Protein AF-A0A3P7J391-F1 (afdb_monomer)

Foldseek 3Di:
DVVLVVLVVVLVVLLVVLVCLLPPVNLVVCCVVPVCSVVVSVVVLVQQQAQDPPGRGRPLVVLVVVVVCCVVVVCVSDPNVSSVSSNVSNCCSNCNDPVSVVVVVQVVCVVVVHDDDDPVVVVVVPDDDPPPDPCPVCVVPPPPDDDDDDDDDDDDDDDDDDDDDDDDDDDDDDDDDDDDDDDDDDDDDDDDDDDDDDDDDDPPDPPDDDPDDPPDPDDPDDDPDDPVNVVVVVVVVVVVD

Secondary structure (DSSP, 8-state):
-HHHHHHHHHHHHHHHHHHHHH-HHHHHHHHTT-TTHHHHHHHHHHHTTSBPTTTSSBHHHHHHHTHHHHHTTS-TTS-HHHHHHHHHHHHHHHH--HHHHHHHHHHHHHHTTPPP---HHHHHHHSPP----HHHHHTTTTTS-------PPP----------------------------------------------------PPPPPPPPP----SSPPSS-HHHHHHHHHHHHTT-

pLDDT: mean 71.46, std 22.66, range [28.88, 96.75]

InterPro domains:
  IPR012486 Far11/STRP, N-terminal [PF07923] (4-118)
  IPR040185 Far11/STRP [PTHR13239] (2-238)

Solvent-accessible surface area (backbone atoms only — not comparable to full-atom values): 16232 Å² total; per-residue (Å²): 114,68,68,53,52,56,52,54,50,51,54,49,52,52,39,51,55,49,48,55,65,48,36,54,76,62,46,60,68,46,40,82,80,36,79,61,51,63,58,52,45,54,49,51,56,51,52,56,67,38,56,38,91,91,73,71,42,26,59,64,58,58,53,54,66,56,47,59,41,36,82,71,57,79,37,72,78,58,62,57,71,58,48,54,49,38,48,54,47,52,48,41,51,70,61,40,52,73,69,56,41,50,52,53,50,52,52,54,32,56,76,67,72,46,80,91,71,83,59,63,65,63,52,56,69,70,50,76,82,84,77,83,60,67,66,77,80,40,67,86,69,67,87,71,79,90,71,94,78,78,83,84,79,76,90,75,79,92,74,90,78,86,84,85,89,82,81,91,78,88,82,86,86,87,85,82,88,78,91,87,86,82,90,78,92,86,85,88,80,89,85,86,87,80,90,84,87,85,89,80,96,69,86,80,76,81,72,78,80,76,82,79,76,78,76,80,91,64,73,98,65,79,73,93,67,51,74,66,57,56,50,52,52,56,54,56,61,64,73,75,116

Structure (mmCIF, N/CA/C/O backbone):
data_AF-A0A3P7J391-F1
#
_entry.id   AF-A0A3P7J391-F1
#
loop_
_atom_site.group_PDB
_atom_site.id
_atom_site.type_symbol
_atom_site.label_atom_id
_atom_site.label_alt_id
_atom_site.label_comp_id
_atom_site.label_asym_id
_atom_site.label_entity_id
_atom_site.label_seq_id
_atom_site.pdbx_PDB_ins_code
_atom_site.Cartn_x
_atom_site.Cartn_y
_atom_site.Cartn_z
_atom_site.occupancy
_atom_site.B_iso_or_equiv
_atom_site.auth_seq_id
_atom_site.auth_comp_id
_atom_site.auth_asym_id
_atom_site.auth_atom_id
_atom_site.pdbx_PDB_model_num
ATOM 1 N N . MET A 1 1 ? 10.381 5.710 -27.127 1.00 50.31 1 MET A N 1
ATOM 2 C CA . MET A 1 1 ? 9.966 6.998 -26.513 1.00 50.31 1 MET A CA 1
ATOM 3 C C . MET A 1 1 ? 8.451 7.064 -26.308 1.00 50.31 1 MET A C 1
ATOM 5 O O . MET A 1 1 ? 8.055 7.343 -25.186 1.00 50.31 1 MET A O 1
ATOM 9 N N . ALA A 1 2 ? 7.620 6.758 -27.318 1.00 54.09 2 ALA A N 1
ATOM 10 C CA . ALA A 1 2 ? 6.149 6.811 -27.227 1.00 54.09 2 ALA A CA 1
ATOM 11 C C . ALA A 1 2 ? 5.533 5.908 -26.132 1.00 54.09 2 ALA A C 1
ATOM 13 O O . ALA A 1 2 ? 4.658 6.357 -25.396 1.00 54.09 2 ALA A O 1
ATOM 14 N N . ASP A 1 3 ? 6.059 4.694 -25.925 1.00 66.56 3 ASP A N 1
ATOM 15 C CA . ASP A 1 3 ? 5.599 3.797 -24.842 1.00 66.56 3 ASP A CA 1
ATOM 16 C C . ASP A 1 3 ? 5.812 4.406 -23.442 1.00 66.56 3 ASP A C 1
ATOM 18 O O . ASP A 1 3 ? 5.016 4.207 -22.525 1.00 66.56 3 ASP A O 1
ATOM 22 N N . ASN A 1 4 ? 6.867 5.223 -23.324 1.00 81.12 4 ASN A N 1
ATOM 23 C CA . ASN A 1 4 ? 7.154 6.165 -22.240 1.00 81.12 4 ASN A CA 1
ATOM 24 C C . ASN A 1 4 ? 5.921 6.979 -21.830 1.00 81.12 4 ASN A C 1
ATOM 26 O O . ASN A 1 4 ? 5.447 6.985 -20.695 1.00 81.12 4 ASN A O 1
ATOM 30 N N . GLU A 1 5 ? 5.414 7.705 -22.814 1.00 88.12 5 GLU A N 1
ATOM 31 C CA . GLU A 1 5 ? 4.344 8.674 -22.652 1.00 88.12 5 GLU A CA 1
ATOM 32 C C . GLU A 1 5 ? 3.004 7.999 -22.372 1.00 88.12 5 GLU A C 1
ATOM 34 O O . GLU A 1 5 ? 2.344 8.356 -21.397 1.00 88.12 5 GLU A O 1
ATOM 39 N N . ALA A 1 6 ? 2.650 6.969 -23.146 1.00 90.06 6 ALA A N 1
ATOM 40 C CA . ALA A 1 6 ? 1.425 6.205 -22.934 1.00 90.06 6 ALA A CA 1
ATOM 41 C C . ALA A 1 6 ? 1.366 5.622 -21.512 1.00 90.06 6 ALA A C 1
ATOM 43 O O . ALA A 1 6 ? 0.382 5.822 -20.798 1.00 90.06 6 ALA A O 1
ATOM 44 N N . MET A 1 7 ? 2.455 5.000 -21.042 1.00 91.00 7 MET A N 1
ATOM 45 C CA . MET A 1 7 ? 2.545 4.470 -19.679 1.00 91.00 7 MET A CA 1
ATOM 46 C C . MET A 1 7 ? 2.383 5.569 -18.623 1.00 91.00 7 MET A C 1
ATOM 48 O O . MET A 1 7 ? 1.638 5.407 -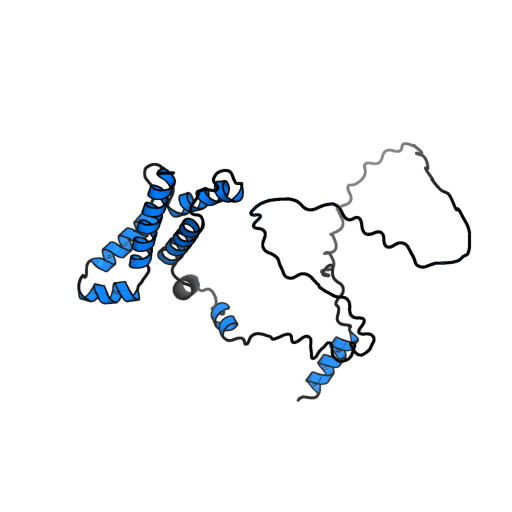17.657 1.00 91.00 7 MET A O 1
ATOM 52 N N . ARG A 1 8 ? 3.060 6.711 -18.789 1.00 92.69 8 ARG A N 1
ATOM 53 C CA . ARG A 1 8 ? 2.951 7.842 -17.851 1.00 92.69 8 ARG A CA 1
ATOM 54 C C . ARG A 1 8 ? 1.532 8.391 -17.782 1.00 92.69 8 ARG A C 1
ATOM 56 O O . ARG A 1 8 ? 1.106 8.774 -16.690 1.00 92.69 8 ARG A O 1
ATOM 63 N N . THR A 1 9 ? 0.838 8.437 -18.914 1.00 94.25 9 THR A N 1
ATOM 64 C CA . THR A 1 9 ? -0.550 8.892 -19.024 1.00 94.25 9 THR A CA 1
ATOM 65 C C . THR A 1 9 ? -1.497 7.913 -18.344 1.00 94.25 9 THR A C 1
ATOM 67 O O . THR A 1 9 ? -2.284 8.335 -17.501 1.00 94.25 9 THR A O 1
ATOM 70 N N . VAL A 1 10 ? -1.359 6.608 -18.599 1.00 93.94 10 VAL A N 1
ATOM 71 C CA . VAL A 1 10 ? -2.160 5.565 -17.934 1.00 93.94 10 VAL A CA 1
ATOM 72 C C . VAL A 1 10 ? -1.951 5.595 -16.419 1.00 93.94 10 VAL A C 1
ATOM 74 O O . VAL A 1 10 ? -2.917 5.670 -15.664 1.00 93.94 10 VAL A O 1
ATOM 77 N N . LEU A 1 11 ? -0.699 5.638 -15.950 1.00 94.94 11 LEU A N 1
ATOM 78 C CA . LEU A 1 11 ? -0.394 5.740 -14.519 1.00 94.94 11 LEU A CA 1
ATOM 79 C C . LEU A 1 11 ? -0.956 7.021 -13.896 1.00 94.94 11 LEU A C 1
ATOM 81 O O . LEU A 1 11 ? -1.396 7.006 -12.749 1.00 94.94 11 LEU A O 1
ATOM 85 N N . ALA A 1 12 ? -0.939 8.139 -14.629 1.00 95.06 12 ALA A N 1
ATOM 86 C CA . ALA A 1 12 ? -1.538 9.381 -14.162 1.00 95.06 12 ALA A CA 1
ATOM 87 C C . ALA A 1 12 ? -3.066 9.269 -14.069 1.00 95.06 12 ALA A C 1
ATOM 89 O O . ALA A 1 12 ? -3.626 9.691 -13.062 1.00 95.06 12 ALA A O 1
ATOM 90 N N . ALA A 1 13 ? -3.735 8.689 -15.064 1.00 95.81 13 ALA A N 1
ATOM 91 C CA . ALA A 1 13 ? -5.180 8.481 -15.040 1.00 95.81 13 ALA A CA 1
ATOM 92 C C . ALA A 1 13 ? -5.591 7.574 -13.869 1.00 95.81 13 ALA A C 1
ATOM 94 O O . ALA A 1 13 ? -6.429 7.963 -13.056 1.00 95.81 13 ALA A O 1
ATOM 95 N N . LEU A 1 14 ? -4.925 6.423 -13.717 1.00 95.44 14 LEU A N 1
ATOM 96 C CA . LEU A 1 14 ? -5.138 5.497 -12.600 1.00 95.44 14 LEU A CA 1
ATOM 97 C C . LEU A 1 14 ? -4.915 6.183 -11.250 1.00 95.44 14 LEU A C 1
ATOM 99 O O . LEU A 1 14 ? -5.737 6.050 -10.349 1.00 95.44 14 LEU A O 1
ATOM 103 N N . TYR A 1 15 ? -3.846 6.973 -11.121 1.00 95.31 15 TYR A N 1
ATOM 104 C CA . TYR A 1 15 ? -3.576 7.737 -9.906 1.00 95.31 15 TYR A CA 1
ATOM 105 C C . TYR A 1 15 ? -4.735 8.666 -9.534 1.00 95.31 15 TYR A C 1
ATOM 107 O O . TYR A 1 15 ? -5.145 8.680 -8.375 1.00 95.31 15 TYR A O 1
ATOM 115 N N . HIS A 1 16 ? -5.276 9.424 -10.493 1.00 94.06 16 HIS A N 1
ATOM 116 C CA . HIS A 1 16 ? -6.383 10.338 -10.213 1.00 94.06 16 HIS A CA 1
ATOM 117 C C . HIS A 1 16 ? -7.659 9.577 -9.851 1.00 94.06 16 HIS A C 1
ATOM 119 O O . HIS A 1 16 ? -8.306 9.942 -8.877 1.00 94.06 16 HIS A O 1
ATOM 125 N N . MET A 1 17 ? -7.991 8.498 -10.567 1.00 93.19 17 MET A N 1
ATOM 126 C CA 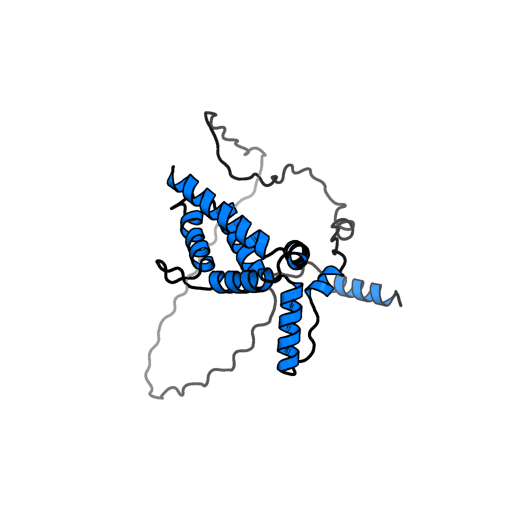. MET A 1 17 ? -9.169 7.679 -10.255 1.00 93.19 17 MET A CA 1
ATOM 127 C C . MET A 1 17 ? -9.089 7.093 -8.842 1.00 93.19 17 MET A C 1
ATOM 129 O O . MET A 1 17 ? -10.010 7.269 -8.045 1.00 93.19 17 MET A O 1
ATOM 133 N N . VAL A 1 18 ? -7.955 6.477 -8.494 1.00 94.62 18 VAL A N 1
ATOM 134 C CA . VAL A 1 18 ? -7.737 5.918 -7.153 1.00 94.62 18 VAL A CA 1
ATOM 135 C C . VAL A 1 18 ? -7.753 7.020 -6.095 1.00 94.62 18 VAL A C 1
ATOM 137 O O . VAL A 1 18 ? -8.326 6.821 -5.030 1.00 94.62 18 VAL A O 1
ATOM 140 N N . GLU A 1 19 ? -7.167 8.192 -6.357 1.00 92.19 19 GLU A N 1
ATOM 141 C CA . GLU A 1 19 ? -7.151 9.284 -5.378 1.00 92.19 19 GLU A CA 1
ATOM 142 C C . GLU A 1 19 ? -8.535 9.883 -5.126 1.00 92.19 19 GLU A C 1
ATOM 144 O O . GLU A 1 19 ? -8.879 10.141 -3.970 1.00 92.19 19 GLU A O 1
ATOM 149 N N . LEU A 1 20 ? -9.331 10.071 -6.180 1.00 89.62 20 LEU A N 1
ATOM 150 C CA . LEU A 1 20 ? -10.710 10.545 -6.072 1.00 89.62 20 LEU A CA 1
ATOM 151 C C . LEU A 1 20 ? -11.539 9.585 -5.222 1.00 89.62 20 LEU A C 1
ATOM 153 O O . LEU A 1 20 ? -12.216 10.010 -4.290 1.00 89.62 20 LEU A O 1
ATOM 157 N N . ILE A 1 21 ? -11.415 8.286 -5.494 1.00 88.31 21 ILE A N 1
ATOM 158 C CA . ILE A 1 21 ? -12.146 7.248 -4.771 1.00 88.31 21 ILE A CA 1
ATOM 159 C C . ILE A 1 21 ? -11.606 7.087 -3.355 1.00 88.31 21 ILE A C 1
ATOM 161 O O . ILE A 1 21 ? -12.371 6.829 -2.438 1.00 88.31 21 ILE A O 1
ATOM 165 N N . ARG A 1 22 ? -10.311 7.279 -3.107 1.00 88.44 22 ARG A N 1
ATOM 166 C CA . ARG A 1 22 ? -9.749 7.215 -1.753 1.00 88.44 22 ARG A CA 1
ATOM 167 C C . ARG A 1 22 ? -10.257 8.357 -0.872 1.00 88.44 22 ARG A C 1
ATOM 169 O O . ARG A 1 22 ? -10.501 8.123 0.311 1.00 88.44 22 ARG A O 1
ATOM 176 N N . ASN A 1 23 ? -10.414 9.561 -1.422 1.00 86.19 23 ASN A N 1
ATOM 177 C CA . ASN A 1 23 ? -10.766 10.770 -0.678 1.00 86.19 23 ASN A CA 1
ATOM 178 C C . ASN A 1 23 ? -12.213 10.722 -0.147 1.00 86.19 23 ASN A C 1
ATOM 180 O O . ASN A 1 23 ? -13.162 11.084 -0.845 1.00 86.19 23 ASN A O 1
ATOM 184 N N . GLN A 1 24 ? -12.367 10.250 1.094 1.00 76.94 24 GLN A N 1
ATOM 185 C CA . GLN A 1 24 ? -13.658 10.122 1.776 1.00 76.94 24 GLN A CA 1
ATOM 186 C C . GLN A 1 24 ? -14.345 11.479 1.929 1.00 76.94 24 GLN A C 1
ATOM 188 O O . GLN A 1 24 ? -15.479 11.607 1.496 1.00 76.94 24 GLN A O 1
ATOM 193 N N . ASP A 1 25 ? -13.630 12.516 2.369 1.00 79.00 25 ASP A N 1
ATOM 194 C CA . ASP A 1 25 ? -14.201 13.857 2.565 1.00 79.00 25 ASP A CA 1
ATOM 195 C C . ASP A 1 25 ? -14.801 14.446 1.279 1.00 79.00 25 ASP A C 1
ATOM 197 O O . ASP A 1 25 ? -15.809 15.151 1.310 1.00 79.00 25 ASP A O 1
ATOM 201 N N . MET A 1 26 ? -14.170 14.184 0.130 1.00 78.25 26 MET A N 1
ATOM 202 C CA . MET A 1 26 ? -14.696 14.616 -1.167 1.00 78.25 26 MET A CA 1
ATOM 203 C C . MET A 1 26 ? -15.860 13.734 -1.625 1.00 78.25 26 MET A C 1
ATOM 205 O O . MET A 1 26 ? -16.826 14.246 -2.183 1.00 78.25 26 MET A O 1
ATOM 209 N N . THR A 1 27 ? -15.780 12.425 -1.373 1.00 75.88 27 THR A N 1
ATOM 210 C CA . THR A 1 27 ? -16.870 11.491 -1.682 1.00 75.88 27 THR A CA 1
ATOM 211 C C . THR A 1 27 ? -18.121 11.861 -0.888 1.00 75.88 27 THR A C 1
ATOM 213 O O . THR A 1 27 ? -19.188 11.980 -1.475 1.00 75.88 27 THR A O 1
ATOM 216 N N . ASP A 1 28 ? -17.988 12.136 0.409 1.00 78.06 28 ASP A N 1
ATOM 217 C CA . ASP A 1 28 ? -19.100 12.436 1.313 1.00 78.06 28 ASP A CA 1
ATOM 218 C C . ASP A 1 28 ? -19.823 13.734 0.943 1.00 78.06 28 ASP A C 1
ATOM 220 O O . ASP A 1 28 ? -21.049 13.798 1.001 1.00 78.06 28 ASP A O 1
ATOM 224 N N . LYS A 1 29 ? -19.088 14.744 0.462 1.00 80.94 29 LYS A N 1
ATOM 225 C CA . LYS A 1 29 ? -19.682 15.970 -0.098 1.00 80.94 29 LYS A CA 1
ATOM 226 C C . LYS A 1 29 ? -20.476 15.726 -1.379 1.00 80.94 29 LYS A C 1
ATOM 228 O O . LYS A 1 29 ? -21.389 16.484 -1.666 1.00 80.94 29 LYS A O 1
ATOM 233 N N . LEU A 1 30 ? -20.106 14.716 -2.163 1.00 78.94 30 LEU A N 1
ATOM 234 C CA . LEU A 1 30 ? -20.788 14.360 -3.409 1.00 78.94 30 LEU A CA 1
ATOM 235 C C . LEU A 1 30 ? -21.929 13.356 -3.179 1.00 78.94 30 LEU A C 1
ATOM 237 O O . LEU A 1 30 ? -22.836 13.268 -4.003 1.00 78.94 30 LEU A O 1
ATOM 241 N N . LEU A 1 31 ? -21.927 12.629 -2.054 1.00 72.56 31 LEU A N 1
ATOM 242 C CA . LEU A 1 31 ? -22.999 11.700 -1.679 1.00 72.56 31 LEU A CA 1
ATOM 243 C C . LEU A 1 31 ? -24.345 12.402 -1.453 1.00 72.56 31 LEU A C 1
ATOM 245 O O . LEU A 1 31 ? -25.378 11.759 -1.630 1.00 72.56 31 LEU A O 1
ATOM 249 N N . SER A 1 32 ? -24.359 13.695 -1.094 1.00 72.12 32 SER A N 1
ATOM 250 C CA . SER A 1 32 ? -25.607 14.470 -1.011 1.00 72.12 32 SER A CA 1
ATOM 251 C C . SER A 1 32 ? -26.290 14.635 -2.371 1.00 72.12 32 SER A C 1
ATOM 253 O O . SER A 1 32 ? -27.505 14.801 -2.419 1.00 72.12 32 SER A O 1
ATOM 255 N N . GLU A 1 33 ? -25.520 14.555 -3.457 1.00 73.88 33 GLU A N 1
ATOM 256 C CA . GLU A 1 33 ? -25.990 14.746 -4.831 1.00 73.88 33 GLU A CA 1
ATOM 257 C C . GLU A 1 33 ? -26.260 13.411 -5.549 1.00 73.88 33 GLU A C 1
ATOM 259 O O . GLU A 1 33 ? -27.191 13.317 -6.346 1.00 73.88 33 GLU A O 1
ATOM 264 N N . ASP A 1 34 ? -25.478 12.358 -5.269 1.00 78.38 34 ASP A N 1
ATOM 265 C CA . ASP A 1 34 ? -25.622 11.043 -5.913 1.00 78.38 34 ASP A CA 1
ATOM 266 C C . ASP A 1 34 ? -25.524 9.889 -4.900 1.00 78.38 34 ASP A C 1
ATOM 268 O O . ASP A 1 34 ? -24.443 9.465 -4.487 1.00 78.38 34 ASP A O 1
ATOM 272 N N . SER A 1 35 ? -26.678 9.314 -4.554 1.00 78.06 35 SER A N 1
ATOM 273 C CA . SER A 1 35 ? -26.776 8.138 -3.674 1.00 78.06 35 SER A CA 1
ATOM 274 C C . SER A 1 35 ? -26.071 6.880 -4.218 1.00 78.06 35 SER A C 1
ATOM 276 O O . SER A 1 35 ? -25.693 5.999 -3.443 1.00 78.06 35 SER A O 1
ATOM 278 N N . GLY A 1 36 ? -25.834 6.790 -5.533 1.00 83.75 36 GLY A N 1
ATOM 279 C CA . GLY A 1 36 ? -25.157 5.661 -6.177 1.00 83.75 36 GLY A CA 1
ATOM 280 C C . GLY A 1 36 ? -23.631 5.674 -6.030 1.00 83.75 36 GLY A C 1
ATOM 281 O O . GLY A 1 36 ? -22.978 4.662 -6.307 1.00 83.75 36 GLY A O 1
ATOM 282 N N . LEU A 1 37 ? -23.039 6.783 -5.573 1.00 83.81 37 LEU A N 1
ATOM 283 C CA . LEU A 1 37 ? -21.585 6.933 -5.447 1.00 83.81 37 LEU A CA 1
ATOM 284 C C . LEU A 1 37 ? -20.961 5.933 -4.472 1.00 83.81 37 LEU A C 1
ATOM 286 O O . LEU A 1 37 ? -19.888 5.402 -4.754 1.00 83.81 37 LEU A O 1
ATOM 290 N N . SER A 1 38 ? -21.633 5.636 -3.358 1.00 84.56 38 SER A N 1
ATOM 291 C CA . SER A 1 38 ? -21.133 4.672 -2.369 1.00 84.56 38 SER A CA 1
ATOM 292 C C . SER A 1 38 ? -21.018 3.262 -2.964 1.00 84.56 38 SER A C 1
ATOM 294 O O . SER A 1 38 ? -19.994 2.591 -2.809 1.00 84.56 38 SER A O 1
ATOM 296 N N . ALA A 1 39 ? -22.021 2.844 -3.745 1.00 88.88 39 ALA A N 1
ATOM 297 C CA . ALA A 1 39 ? -22.009 1.558 -4.436 1.00 88.88 39 ALA A CA 1
ATOM 298 C C . ALA A 1 39 ? -20.903 1.495 -5.503 1.00 88.88 39 ALA A C 1
ATOM 300 O O . ALA A 1 39 ? -20.137 0.533 -5.532 1.00 88.88 39 ALA A O 1
ATOM 301 N N . ARG A 1 40 ? -20.758 2.543 -6.330 1.00 89.94 40 ARG A N 1
ATOM 302 C CA . ARG A 1 40 ? -19.683 2.635 -7.339 1.00 89.94 40 ARG A CA 1
ATOM 303 C C . ARG A 1 40 ? -18.293 2.626 -6.703 1.00 89.94 40 ARG A C 1
ATOM 305 O O . ARG A 1 40 ? -17.397 1.955 -7.203 1.00 89.94 40 ARG A O 1
ATOM 312 N N . ARG A 1 41 ? -18.121 3.320 -5.574 1.00 89.31 41 ARG A N 1
ATOM 313 C CA . ARG A 1 41 ? -16.888 3.295 -4.778 1.00 89.31 41 ARG A CA 1
ATOM 314 C C . ARG A 1 41 ? -16.567 1.878 -4.316 1.00 89.31 41 ARG A C 1
ATOM 316 O O . ARG A 1 41 ? -15.441 1.426 -4.494 1.00 89.31 41 ARG A O 1
ATOM 323 N N . SER A 1 42 ? -17.539 1.188 -3.722 1.00 89.25 42 SER A N 1
ATOM 324 C CA . SER A 1 42 ? -17.345 -0.186 -3.254 1.00 89.25 42 SER A CA 1
ATOM 325 C C . SER A 1 42 ? -17.000 -1.131 -4.406 1.00 89.25 42 SER A C 1
ATOM 327 O O . SER A 1 42 ? -16.114 -1.967 -4.250 1.00 89.25 42 SER A O 1
ATOM 329 N N . ALA A 1 43 ? -17.663 -0.982 -5.555 1.00 93.12 43 ALA A N 1
ATOM 330 C CA . ALA A 1 43 ? -17.396 -1.780 -6.746 1.00 93.12 43 ALA A CA 1
ATOM 331 C C . ALA A 1 43 ? -15.970 -1.560 -7.271 1.00 93.12 43 ALA A C 1
ATOM 333 O O . ALA A 1 43 ? -15.238 -2.525 -7.448 1.00 93.12 43 ALA A O 1
ATOM 334 N N . PHE A 1 44 ? -15.528 -0.306 -7.411 1.00 92.94 44 PHE A N 1
ATOM 335 C CA . PHE A 1 44 ? -14.168 -0.003 -7.868 1.00 92.94 44 PHE A CA 1
ATOM 336 C C . PHE A 1 44 ? -13.090 -0.534 -6.912 1.00 92.94 44 PHE A C 1
ATOM 338 O O . PHE A 1 44 ? -12.050 -1.027 -7.339 1.00 92.94 44 PHE A O 1
ATOM 345 N N . LEU A 1 45 ? -13.316 -0.449 -5.596 1.00 91.81 45 LEU A N 1
ATOM 346 C CA . LEU A 1 45 ? -12.382 -1.016 -4.619 1.00 91.81 45 LEU A CA 1
ATOM 347 C C . LEU A 1 45 ? -12.308 -2.547 -4.710 1.00 91.81 45 LEU A C 1
ATOM 349 O O . LEU A 1 45 ? -11.240 -3.110 -4.467 1.00 91.81 45 LEU A O 1
ATOM 353 N N . ALA A 1 46 ? -13.410 -3.216 -5.055 1.00 92.50 46 ALA A N 1
ATOM 354 C CA . ALA A 1 46 ? -13.404 -4.649 -5.335 1.00 92.50 46 ALA A CA 1
ATOM 355 C C . ALA A 1 46 ? -12.635 -4.956 -6.632 1.00 92.50 46 ALA A C 1
ATOM 357 O O . ALA A 1 46 ? -11.753 -5.810 -6.610 1.00 92.50 46 ALA A O 1
ATOM 358 N N . GLU A 1 47 ? -12.883 -4.193 -7.699 1.00 93.75 47 GLU A N 1
ATOM 359 C CA . GLU A 1 47 ? -12.212 -4.317 -9.002 1.00 93.75 47 GLU A CA 1
ATOM 360 C C . GLU A 1 47 ? -10.688 -4.135 -8.896 1.00 93.75 47 GLU A C 1
ATOM 362 O O . GLU A 1 47 ? -9.928 -4.877 -9.505 1.00 93.75 47 GLU A O 1
ATOM 367 N N . LEU A 1 48 ? -10.201 -3.226 -8.040 1.00 92.56 48 LEU A N 1
ATOM 368 C CA . LEU A 1 48 ? -8.757 -3.069 -7.793 1.00 92.56 48 LEU A CA 1
ATOM 369 C C . LEU A 1 48 ? -8.068 -4.344 -7.277 1.00 92.56 48 LEU A C 1
ATOM 371 O O . LEU A 1 48 ? -6.850 -4.482 -7.425 1.00 92.56 48 LEU A O 1
ATOM 375 N N . ASN A 1 49 ? -8.820 -5.234 -6.627 1.00 91.44 49 ASN A N 1
ATOM 376 C CA . ASN A 1 49 ? -8.321 -6.512 -6.124 1.00 91.44 49 ASN A CA 1
ATOM 377 C C . ASN A 1 49 ? -8.561 -7.665 -7.109 1.00 91.44 49 ASN A C 1
ATOM 379 O O . ASN A 1 49 ? -8.054 -8.765 -6.882 1.00 91.44 49 ASN A O 1
ATOM 383 N N . GLU A 1 50 ? -9.320 -7.433 -8.178 1.00 93.75 50 GLU A N 1
ATOM 384 C CA . GLU A 1 50 ? -9.612 -8.433 -9.192 1.00 93.75 50 GLU A CA 1
ATOM 385 C C . GLU A 1 50 ? -8.395 -8.645 -10.115 1.00 93.75 50 GLU A C 1
ATOM 387 O O . GLU A 1 50 ? -7.640 -7.704 -10.394 1.00 93.75 50 GLU A O 1
ATOM 392 N N . PRO A 1 51 ? -8.140 -9.884 -10.570 1.00 94.12 51 PRO A N 1
ATOM 393 C CA . PRO A 1 51 ? -7.094 -10.145 -11.546 1.00 94.12 51 PRO A CA 1
ATOM 394 C C . PRO A 1 51 ? -7.371 -9.450 -12.882 1.00 94.12 51 PRO A C 1
ATOM 396 O O . PRO A 1 51 ? -8.469 -9.542 -13.416 1.00 94.12 51 PRO A O 1
ATOM 399 N N . LEU A 1 52 ? -6.349 -8.826 -13.469 1.00 92.00 52 LEU A N 1
ATOM 400 C CA . LEU A 1 52 ? -6.445 -8.281 -14.824 1.00 92.00 52 LEU A CA 1
ATOM 401 C C . LEU A 1 52 ? -6.551 -9.413 -15.859 1.00 92.00 52 LEU A C 1
ATOM 403 O O . LEU A 1 52 ? -5.787 -10.377 -15.782 1.00 92.00 52 LEU A O 1
ATOM 407 N N . ASP A 1 53 ? -7.402 -9.251 -16.875 1.00 88.44 53 ASP A N 1
ATOM 408 C CA . ASP A 1 53 ? -7.714 -10.288 -17.878 1.00 88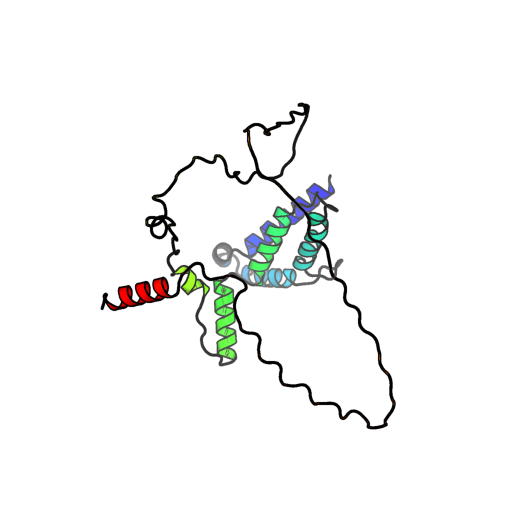.44 53 ASP A CA 1
ATOM 409 C C . ASP A 1 53 ? -6.485 -10.921 -18.546 1.00 88.44 53 ASP A C 1
ATOM 411 O O . ASP A 1 53 ? -6.448 -12.124 -18.789 1.00 88.44 53 ASP A O 1
ATOM 415 N N . HIS A 1 54 ? -5.464 -10.11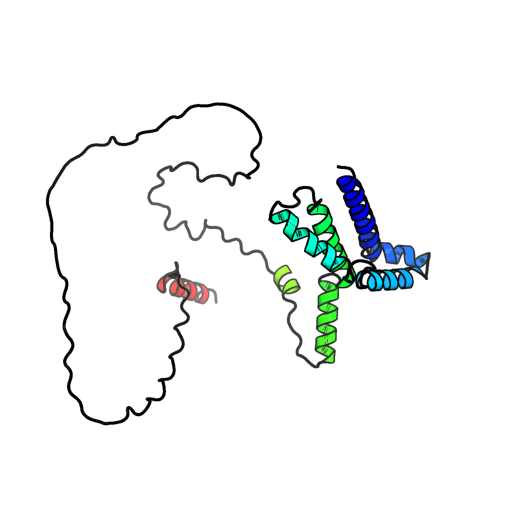7 -18.854 1.00 86.56 54 HIS A N 1
ATOM 416 C CA . HIS A 1 54 ? -4.288 -10.571 -19.606 1.00 86.56 54 HIS A CA 1
ATOM 417 C C . HIS A 1 54 ? -3.122 -11.041 -18.731 1.00 86.56 54 HIS A C 1
ATOM 419 O O . HIS A 1 54 ? -2.231 -11.731 -19.221 1.00 86.56 54 HIS A O 1
ATOM 425 N N . VAL A 1 55 ? -3.089 -10.633 -17.461 1.00 90.38 55 VAL A N 1
ATOM 426 C CA . VAL A 1 55 ? -1.950 -10.877 -16.554 1.00 90.38 55 VAL A CA 1
ATOM 427 C C . VAL A 1 55 ? -2.329 -11.855 -15.438 1.00 90.38 55 VAL A C 1
ATOM 429 O O . VAL A 1 55 ? -1.455 -12.426 -14.794 1.00 90.38 55 VAL A O 1
ATOM 432 N N . HIS A 1 56 ? -3.629 -12.075 -15.215 1.00 92.50 56 HIS A N 1
ATOM 433 C CA . HIS A 1 56 ? -4.187 -12.903 -14.143 1.00 92.50 56 HIS A CA 1
ATOM 434 C C . HIS A 1 56 ? -3.659 -12.541 -12.745 1.00 92.50 56 HIS A C 1
ATOM 436 O O . HIS A 1 56 ? -3.649 -13.366 -11.832 1.00 92.50 56 HIS A O 1
ATOM 442 N N . GLN A 1 57 ? -3.257 -11.285 -12.561 1.00 93.94 57 GLN A N 1
ATOM 443 C CA . GLN A 1 57 ? -2.818 -10.733 -11.288 1.00 93.94 57 GLN A CA 1
ATOM 444 C C . GLN A 1 57 ? -3.500 -9.383 -11.035 1.00 93.94 57 GLN A C 1
ATOM 446 O O . GLN A 1 57 ? -3.773 -8.654 -11.995 1.00 93.94 57 GLN A O 1
ATOM 451 N N . PRO A 1 58 ? -3.747 -9.014 -9.765 1.00 94.69 58 PRO A N 1
ATOM 452 C CA . PRO A 1 58 ? -4.214 -7.680 -9.419 1.00 94.69 58 PRO A CA 1
ATOM 453 C C . PRO A 1 58 ? -3.215 -6.605 -9.847 1.00 94.69 58 PRO A C 1
ATOM 455 O O . PRO A 1 58 ? -1.998 -6.803 -9.763 1.00 94.69 58 PRO A O 1
ATOM 458 N N . LEU A 1 59 ? -3.726 -5.424 -10.205 1.00 94.62 59 LEU A N 1
ATOM 459 C CA . LEU A 1 59 ? -2.922 -4.273 -10.635 1.00 94.62 59 LEU A CA 1
ATOM 460 C C . LEU A 1 59 ? -1.762 -3.963 -9.672 1.00 94.62 59 LEU A C 1
ATOM 462 O O . LEU A 1 59 ? -0.664 -3.622 -10.107 1.00 94.62 59 LEU A O 1
ATOM 466 N N . LEU A 1 60 ? -1.989 -4.103 -8.362 1.00 95.62 60 LEU A N 1
ATOM 467 C CA . LEU A 1 60 ? -0.969 -3.867 -7.341 1.00 95.62 60 LEU A CA 1
ATOM 468 C C . LEU A 1 60 ? 0.275 -4.750 -7.530 1.00 95.62 60 LEU A C 1
ATOM 470 O O . LEU A 1 60 ? 1.391 -4.249 -7.401 1.00 95.62 60 LEU A O 1
ATOM 474 N N . LEU A 1 61 ? 0.095 -6.038 -7.841 1.00 95.12 61 LEU A N 1
ATOM 475 C CA . LEU A 1 61 ? 1.208 -6.970 -8.048 1.00 95.12 61 LEU A CA 1
ATOM 476 C C . LEU A 1 61 ? 1.973 -6.632 -9.326 1.00 95.12 61 LEU A C 1
ATOM 478 O O . LEU A 1 61 ? 3.197 -6.535 -9.289 1.00 95.12 61 LEU A O 1
ATOM 482 N N . VAL A 1 62 ? 1.255 -6.318 -10.406 1.00 94.31 62 VAL A N 1
ATOM 483 C CA . VAL A 1 62 ? 1.858 -5.885 -11.676 1.00 94.31 62 VAL A CA 1
ATOM 484 C C . VAL A 1 62 ? 2.744 -4.650 -11.477 1.00 94.31 62 VAL A C 1
ATOM 486 O O . VAL A 1 62 ? 3.857 -4.581 -11.994 1.00 94.31 62 VAL A O 1
ATOM 489 N N . LEU A 1 63 ? 2.300 -3.678 -10.673 1.00 94.94 63 LEU A N 1
ATOM 490 C CA . LEU A 1 63 ? 3.106 -2.497 -10.348 1.00 94.94 63 LEU A CA 1
ATOM 491 C C . LEU A 1 63 ? 4.358 -2.842 -9.523 1.00 94.94 63 LEU A C 1
ATOM 493 O O . LEU A 1 63 ? 5.398 -2.207 -9.712 1.00 94.94 63 LEU A O 1
ATOM 497 N N . PHE A 1 64 ? 4.292 -3.835 -8.630 1.00 95.81 64 PHE A N 1
ATOM 498 C CA . PHE A 1 64 ? 5.467 -4.321 -7.898 1.00 95.81 64 PHE A CA 1
ATOM 499 C C . PHE A 1 64 ? 6.468 -5.032 -8.815 1.00 95.81 64 PHE A C 1
ATOM 501 O O . PHE A 1 64 ? 7.671 -4.812 -8.672 1.00 95.81 64 PHE A O 1
ATOM 508 N N . GLU A 1 65 ? 5.999 -5.813 -9.789 1.00 93.50 65 GLU A N 1
ATOM 509 C CA . GLU A 1 65 ? 6.845 -6.487 -10.785 1.00 93.50 65 GLU A CA 1
ATOM 510 C C . GLU A 1 65 ? 7.577 -5.504 -11.719 1.00 93.50 65 GLU A C 1
ATOM 512 O O . GLU A 1 65 ? 8.594 -5.851 -12.321 1.00 93.50 65 GLU A O 1
ATOM 517 N N . MET A 1 66 ? 7.140 -4.242 -11.782 1.00 91.81 66 MET A N 1
ATOM 518 C CA . MET A 1 66 ? 7.861 -3.176 -12.486 1.00 91.81 66 MET A CA 1
ATOM 519 C C . MET A 1 66 ? 9.041 -2.586 -11.694 1.00 91.81 66 MET A C 1
ATOM 521 O O . MET A 1 66 ? 9.858 -1.868 -12.275 1.00 91.81 66 MET A O 1
ATOM 525 N N . LEU A 1 67 ? 9.180 -2.864 -10.390 1.00 92.38 67 LEU A N 1
ATOM 526 C CA . LEU A 1 67 ? 10.309 -2.359 -9.593 1.00 92.38 67 LEU A CA 1
ATOM 527 C C . LEU A 1 67 ? 11.637 -3.079 -9.919 1.00 92.38 67 LEU A C 1
ATOM 529 O O . LEU A 1 67 ? 12.635 -2.377 -10.112 1.00 92.38 67 LEU A O 1
ATOM 533 N N . PRO A 1 68 ? 11.693 -4.427 -10.036 1.00 92.38 68 PRO A N 1
ATOM 534 C CA . PRO A 1 68 ? 12.926 -5.153 -10.343 1.00 92.38 68 PRO A CA 1
ATOM 535 C C . PRO A 1 68 ? 13.687 -4.730 -11.589 1.00 92.38 68 PRO A C 1
ATOM 537 O O . PRO A 1 68 ? 14.890 -4.462 -11.483 1.00 92.38 68 PRO A O 1
ATOM 540 N N . PRO A 1 69 ? 13.038 -4.577 -12.752 1.00 88.00 69 PRO A N 1
ATOM 541 C CA . PRO A 1 69 ? 13.729 -4.113 -13.948 1.00 88.00 69 PRO A CA 1
ATOM 542 C C . PRO A 1 69 ? 14.317 -2.703 -13.789 1.00 88.00 69 PRO A C 1
ATOM 544 O O . PRO A 1 69 ? 15.312 -2.376 -14.431 1.00 88.00 69 PRO A O 1
ATOM 547 N N . PHE A 1 70 ? 13.738 -1.865 -12.922 1.00 87.38 70 PHE A N 1
ATOM 548 C CA . PHE A 1 70 ? 14.228 -0.510 -12.683 1.00 87.38 70 PHE A CA 1
ATOM 549 C C . PHE A 1 70 ? 15.503 -0.493 -11.829 1.00 87.38 70 PHE A C 1
ATOM 551 O O . PHE A 1 70 ? 16.495 0.108 -12.238 1.00 87.38 70 PHE A O 1
ATOM 558 N N . TYR A 1 71 ? 15.524 -1.165 -10.670 1.00 87.06 71 TYR A N 1
ATOM 559 C CA . TYR A 1 71 ? 16.708 -1.135 -9.795 1.00 87.06 71 TYR A CA 1
ATOM 560 C C . TYR A 1 71 ? 17.881 -1.979 -10.316 1.00 87.06 71 TYR A C 1
ATOM 562 O O . TYR A 1 71 ? 19.020 -1.747 -9.921 1.00 87.06 71 TYR A O 1
ATOM 570 N N . THR A 1 72 ? 17.621 -2.931 -11.218 1.00 90.25 72 THR A N 1
ATOM 571 C CA . THR A 1 72 ? 18.665 -3.681 -11.943 1.00 90.25 72 THR A CA 1
ATOM 572 C C . THR A 1 72 ? 19.221 -2.922 -13.152 1.00 90.25 72 THR A C 1
ATOM 574 O O . THR A 1 72 ? 20.203 -3.360 -13.744 1.00 90.25 72 THR A O 1
ATOM 577 N N . GLY A 1 73 ? 18.613 -1.792 -13.531 1.00 85.19 73 GLY A N 1
ATOM 578 C CA . GLY A 1 73 ? 19.018 -0.995 -14.690 1.00 85.19 73 GLY A CA 1
ATOM 579 C C . GLY A 1 73 ? 18.562 -1.550 -16.045 1.00 85.19 73 GLY A C 1
ATOM 580 O O . GLY A 1 73 ? 18.870 -0.944 -17.067 1.00 85.19 73 GLY A O 1
ATOM 581 N N . ALA A 1 74 ? 17.803 -2.652 -16.078 1.00 84.19 74 ALA A N 1
ATOM 582 C CA . ALA A 1 74 ? 17.268 -3.239 -17.311 1.00 84.19 74 ALA A CA 1
ATOM 583 C C . ALA A 1 74 ? 16.186 -2.361 -17.972 1.00 84.19 74 ALA A C 1
ATOM 585 O O . ALA A 1 74 ? 16.037 -2.368 -19.191 1.00 84.19 74 ALA A O 1
ATOM 586 N N . SER A 1 75 ? 15.444 -1.583 -17.178 1.00 84.44 75 SER A N 1
ATOM 587 C CA . SER A 1 75 ? 14.448 -0.616 -17.652 1.00 84.44 75 SER A CA 1
ATOM 588 C C . SER A 1 75 ? 14.572 0.718 -16.898 1.00 84.44 75 SER A C 1
ATOM 590 O O . SER A 1 75 ? 13.779 1.018 -15.999 1.00 84.44 75 SER A O 1
ATOM 592 N N . PRO A 1 76 ? 15.561 1.566 -17.248 1.00 81.62 76 PRO A N 1
ATOM 593 C CA . PRO A 1 76 ? 15.784 2.848 -16.573 1.00 81.62 76 PRO A CA 1
ATOM 594 C C . PRO A 1 76 ? 14.707 3.890 -16.915 1.00 81.62 76 PRO A C 1
ATOM 596 O O . PRO A 1 76 ? 14.577 4.911 -16.243 1.00 81.62 76 PRO A O 1
ATOM 599 N N . HIS A 1 77 ? 13.920 3.645 -17.965 1.00 85.44 77 HIS A N 1
ATOM 600 C CA . HIS A 1 77 ? 12.893 4.564 -18.446 1.00 85.44 77 HIS A CA 1
ATOM 601 C C . HIS A 1 77 ? 11.573 4.475 -17.677 1.00 85.44 77 HIS A C 1
ATOM 603 O O . HIS A 1 77 ? 10.694 5.307 -17.910 1.00 85.44 77 HIS A O 1
ATOM 609 N N . TYR A 1 78 ? 11.410 3.503 -16.773 1.00 88.62 78 TYR A N 1
ATOM 610 C CA . TYR A 1 78 ? 10.182 3.394 -15.998 1.00 88.62 78 TYR A CA 1
ATOM 611 C C . TYR A 1 78 ? 9.949 4.637 -15.133 1.00 88.62 78 TYR A C 1
ATOM 613 O O . TYR A 1 78 ? 10.857 5.103 -14.436 1.00 88.62 78 TYR A O 1
ATOM 621 N N . PRO A 1 79 ? 8.719 5.186 -15.125 1.00 91.88 79 PRO A N 1
ATOM 622 C CA . PRO A 1 79 ? 8.364 6.323 -14.288 1.00 91.88 79 PRO A CA 1
ATOM 623 C C . PRO A 1 79 ? 8.195 5.879 -12.825 1.00 91.88 79 PRO A C 1
ATOM 625 O O . PRO A 1 79 ? 7.101 5.939 -12.263 1.00 91.88 79 PRO A O 1
ATOM 628 N N . ILE A 1 80 ? 9.294 5.466 -12.186 1.00 92.56 80 ILE A N 1
ATOM 629 C CA . ILE A 1 80 ? 9.309 4.782 -10.886 1.00 92.56 80 ILE A CA 1
ATOM 630 C C . ILE A 1 80 ? 8.573 5.557 -9.793 1.00 92.56 80 ILE A C 1
ATOM 632 O O . ILE A 1 80 ? 7.838 4.986 -8.995 1.00 92.56 80 ILE A O 1
ATOM 636 N N . LYS A 1 81 ? 8.695 6.889 -9.803 1.00 92.69 81 LYS A N 1
ATOM 637 C CA . LYS A 1 81 ? 8.014 7.764 -8.843 1.00 92.69 81 LYS A CA 1
ATOM 638 C C . LYS A 1 81 ? 6.493 7.645 -8.960 1.00 92.69 81 LYS A C 1
ATOM 640 O O . LYS A 1 81 ? 5.812 7.614 -7.944 1.00 92.69 81 LYS A O 1
ATOM 645 N N . LYS A 1 82 ? 5.959 7.564 -10.185 1.00 94.75 82 LYS A N 1
ATOM 646 C CA . LYS A 1 82 ? 4.515 7.403 -10.425 1.00 94.75 82 LYS A CA 1
ATOM 647 C C . LYS A 1 82 ? 4.045 6.005 -10.037 1.00 94.75 82 LYS A C 1
ATOM 649 O O . LYS A 1 82 ? 2.990 5.893 -9.430 1.00 94.75 82 LYS A O 1
ATOM 654 N N . ILE A 1 83 ? 4.844 4.979 -10.334 1.00 95.56 83 ILE A N 1
ATOM 655 C CA . ILE A 1 83 ? 4.561 3.589 -9.950 1.00 95.56 83 ILE A CA 1
ATOM 656 C C . ILE A 1 83 ? 4.471 3.473 -8.422 1.00 95.56 83 ILE A C 1
ATOM 658 O O . ILE A 1 83 ? 3.448 3.040 -7.905 1.00 95.56 83 ILE A O 1
ATOM 662 N N . LEU A 1 84 ? 5.482 3.952 -7.690 1.00 95.75 84 LEU A N 1
ATOM 663 C CA . LEU A 1 84 ? 5.497 3.931 -6.222 1.00 95.75 84 LEU A CA 1
ATOM 664 C C . LEU A 1 84 ? 4.346 4.735 -5.608 1.00 95.75 84 LEU A C 1
ATOM 666 O O . LEU A 1 84 ? 3.711 4.276 -4.659 1.00 95.75 84 LEU A O 1
ATOM 670 N N . LEU A 1 85 ? 4.052 5.918 -6.157 1.00 95.56 85 LEU A N 1
ATOM 671 C CA . LEU A 1 85 ? 2.906 6.710 -5.714 1.00 95.56 85 LEU A CA 1
ATOM 672 C C . LEU A 1 85 ? 1.592 5.962 -5.934 1.00 95.56 85 LEU A C 1
ATOM 674 O O . LEU A 1 85 ? 0.753 5.955 -5.040 1.00 95.56 85 LEU A O 1
ATOM 678 N N . LEU A 1 86 ? 1.410 5.319 -7.087 1.00 96.75 86 LEU A N 1
ATOM 679 C CA . LEU A 1 86 ? 0.197 4.564 -7.379 1.00 96.75 86 LEU A CA 1
ATOM 680 C C . LEU A 1 86 ? 0.055 3.342 -6.460 1.00 96.75 86 LEU A C 1
ATOM 682 O O . LEU A 1 86 ? -1.016 3.158 -5.890 1.00 96.75 86 LEU A O 1
ATOM 686 N N . ILE A 1 87 ? 1.131 2.577 -6.236 1.00 96.31 87 ILE A N 1
ATOM 687 C CA . ILE A 1 87 ? 1.172 1.470 -5.261 1.00 96.31 87 ILE A CA 1
ATOM 688 C C . ILE A 1 87 ? 0.697 1.961 -3.892 1.00 96.31 87 ILE A C 1
ATOM 690 O O . ILE A 1 87 ? -0.225 1.399 -3.305 1.00 96.31 87 ILE A O 1
ATOM 694 N N . TRP A 1 88 ? 1.286 3.055 -3.405 1.00 95.00 88 TRP A N 1
ATOM 695 C CA . TRP A 1 88 ? 0.917 3.649 -2.125 1.00 95.00 88 TRP A CA 1
ATOM 696 C C . TRP A 1 88 ? -0.564 4.046 -2.073 1.00 95.00 88 TRP A C 1
ATOM 698 O O . TRP A 1 88 ? -1.246 3.790 -1.080 1.00 95.00 88 TRP A O 1
ATOM 708 N N . LYS A 1 89 ? -1.091 4.654 -3.142 1.00 94.00 89 LYS A N 1
ATOM 709 C CA . LYS A 1 89 ? -2.504 5.047 -3.214 1.00 94.00 89 LYS A CA 1
ATOM 710 C C . LYS A 1 89 ? -3.441 3.843 -3.210 1.00 94.00 89 LYS A C 1
ATOM 712 O O . LYS A 1 89 ? -4.426 3.881 -2.480 1.00 94.00 89 LYS A O 1
ATOM 717 N N . ILE A 1 90 ? -3.125 2.787 -3.960 1.00 94.88 90 ILE A N 1
ATOM 718 C CA . ILE A 1 90 ? -3.916 1.548 -3.986 1.00 94.88 90 ILE A CA 1
ATOM 719 C C . ILE A 1 90 ? -3.919 0.891 -2.601 1.00 94.88 90 ILE A C 1
ATOM 721 O O . ILE A 1 90 ? -4.981 0.499 -2.120 1.00 94.88 90 ILE A O 1
ATOM 725 N N . LEU A 1 91 ? -2.771 0.842 -1.915 1.00 92.81 91 LEU A N 1
ATOM 726 C CA . LEU A 1 91 ? -2.685 0.329 -0.542 1.00 92.81 91 LEU A CA 1
ATOM 727 C C . LEU A 1 91 ? -3.565 1.133 0.419 1.00 92.81 91 LEU A C 1
ATOM 729 O O . LEU A 1 91 ? -4.339 0.552 1.171 1.00 92.81 91 LEU A O 1
ATOM 733 N N . LEU A 1 92 ? -3.506 2.466 0.365 1.00 90.19 92 LEU A N 1
ATOM 734 C CA . LEU A 1 92 ? -4.363 3.306 1.205 1.00 90.19 92 LEU A CA 1
ATOM 735 C C . LEU A 1 92 ? -5.851 3.197 0.849 1.00 90.19 92 LEU A C 1
ATOM 737 O O . LEU A 1 92 ? -6.692 3.375 1.726 1.00 90.19 92 LEU A O 1
ATOM 741 N N . ALA A 1 93 ? -6.188 2.959 -0.419 1.00 90.38 93 ALA A N 1
ATOM 742 C CA . ALA A 1 93 ? -7.571 2.816 -0.863 1.00 90.38 93 ALA A CA 1
ATOM 743 C C . ALA A 1 93 ? -8.183 1.479 -0.416 1.00 90.38 93 ALA A C 1
ATOM 745 O O . ALA A 1 93 ? -9.332 1.452 0.013 1.00 90.38 93 ALA A O 1
ATOM 746 N N . THR A 1 94 ? -7.411 0.391 -0.482 1.00 89.94 94 THR A N 1
ATOM 747 C CA . THR A 1 94 ? -7.874 -0.974 -0.175 1.00 89.94 94 THR A CA 1
ATOM 748 C C . THR A 1 94 ? -7.754 -1.334 1.306 1.00 89.94 94 THR A C 1
ATOM 750 O O . THR A 1 94 ? -8.678 -1.911 1.873 1.00 89.94 94 THR A O 1
ATOM 753 N N . LEU A 1 95 ? -6.645 -0.973 1.959 1.00 86.56 95 LEU A N 1
ATOM 754 C CA . LEU A 1 95 ? -6.390 -1.284 3.373 1.00 86.56 95 LEU A CA 1
ATOM 755 C C . LEU A 1 95 ? -6.824 -0.159 4.321 1.00 86.56 95 LEU A C 1
ATOM 757 O O . LEU A 1 95 ? -6.915 -0.365 5.532 1.00 86.56 95 LEU A O 1
ATOM 761 N N . GLY A 1 96 ? -7.098 1.028 3.780 1.00 85.44 96 GLY A N 1
ATOM 762 C CA . GLY A 1 96 ? -7.386 2.221 4.563 1.00 85.44 96 GLY A CA 1
ATOM 763 C C . GLY A 1 96 ? -6.133 2.870 5.158 1.00 85.44 96 GLY A C 1
ATOM 764 O O . GLY A 1 96 ? -4.995 2.452 4.942 1.00 85.44 96 GLY A O 1
ATOM 765 N N . GLY A 1 97 ? -6.350 3.950 5.909 1.00 85.75 97 GLY A N 1
ATOM 766 C CA . GLY A 1 97 ? -5.298 4.607 6.688 1.00 85.75 97 GLY A CA 1
ATOM 767 C C . GLY A 1 97 ? -5.094 3.971 8.065 1.00 85.75 97 GLY A C 1
ATOM 768 O O . GLY A 1 97 ? -5.850 3.099 8.487 1.00 85.75 97 GLY A O 1
ATOM 769 N N . TRP A 1 98 ? -4.119 4.487 8.816 1.00 82.38 98 TRP A N 1
ATOM 770 C CA . TRP A 1 98 ? -3.767 3.998 10.156 1.00 82.38 98 TRP A CA 1
ATOM 771 C C . TRP A 1 98 ? -4.958 3.895 11.119 1.00 82.38 98 TRP A C 1
ATOM 773 O O . TRP A 1 98 ? -5.088 2.893 11.813 1.00 82.38 98 TRP A O 1
ATOM 783 N N . ARG A 1 99 ? -5.867 4.880 11.115 1.00 84.25 99 ARG A N 1
ATOM 784 C CA . ARG A 1 99 ? -7.075 4.870 11.963 1.00 84.25 99 ARG A CA 1
ATOM 785 C C . ARG A 1 99 ? -8.057 3.761 11.588 1.00 84.25 99 ARG A C 1
ATOM 787 O O . ARG A 1 99 ? -8.573 3.074 12.461 1.00 84.25 99 ARG A O 1
ATOM 794 N N . ALA A 1 100 ? -8.294 3.569 10.290 1.00 83.69 100 ALA A N 1
ATOM 795 C CA . ALA A 1 100 ? -9.168 2.505 9.799 1.00 83.69 100 ALA A CA 1
ATOM 796 C C . ALA A 1 100 ? -8.581 1.119 10.112 1.00 83.69 100 ALA A C 1
ATOM 798 O O . ALA A 1 100 ? -9.304 0.213 10.530 1.00 83.69 100 ALA A O 1
ATOM 799 N N . LEU A 1 101 ? -7.260 0.974 9.969 1.00 85.00 101 LEU A N 1
ATOM 800 C CA . LEU A 1 101 ? -6.544 -0.247 10.317 1.00 85.00 101 LEU A CA 1
ATOM 801 C C . LEU A 1 101 ? -6.629 -0.549 11.818 1.00 85.00 101 LEU A C 1
ATOM 803 O O . LEU A 1 101 ? -6.879 -1.695 12.191 1.00 85.00 101 LEU A O 1
ATOM 807 N N . ASP A 1 102 ? -6.454 0.461 12.671 1.00 87.12 102 ASP A N 1
ATOM 808 C CA . ASP A 1 102 ? -6.560 0.303 14.120 1.00 87.12 102 ASP A CA 1
ATOM 809 C C . ASP A 1 102 ? -7.976 -0.101 14.554 1.00 87.12 102 ASP A C 1
ATOM 811 O O . ASP A 1 102 ? -8.148 -1.089 15.270 1.00 87.12 102 ASP A O 1
ATOM 815 N N . ALA A 1 103 ? -9.003 0.566 14.019 1.00 87.69 103 ALA A N 1
ATOM 816 C CA . ALA A 1 103 ? -10.397 0.200 14.257 1.00 87.69 103 ALA A CA 1
ATOM 817 C C . ALA A 1 103 ? -10.696 -1.246 13.817 1.00 87.69 103 ALA A C 1
ATOM 819 O O . ALA A 1 103 ? -11.290 -2.018 14.570 1.00 87.69 103 ALA A O 1
ATOM 820 N N . SER A 1 104 ? -10.227 -1.650 12.629 1.00 88.19 104 SER A N 1
ATOM 821 C CA . SER A 1 104 ? -10.400 -3.016 12.111 1.00 88.19 104 SER A CA 1
ATOM 822 C C . SER A 1 104 ? -9.682 -4.060 12.974 1.00 88.19 104 SER A C 1
ATOM 824 O O . SER A 1 104 ? -10.22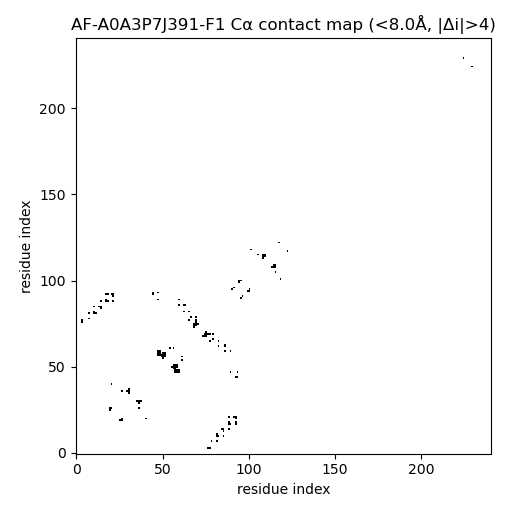7 -5.127 13.267 1.00 88.19 104 SER A O 1
ATOM 826 N N . LYS A 1 105 ? -8.469 -3.750 13.444 1.00 89.69 105 LYS A N 1
ATOM 827 C CA . LYS A 1 105 ? -7.699 -4.614 14.344 1.00 89.69 105 LYS A CA 1
ATOM 828 C C . LYS A 1 105 ? -8.394 -4.767 15.695 1.00 89.69 105 LYS A C 1
ATOM 830 O O . LYS A 1 105 ? -8.533 -5.894 16.169 1.00 89.69 105 LYS A O 1
ATOM 835 N N . THR A 1 106 ? -8.855 -3.670 16.287 1.00 90.38 106 THR A N 1
ATOM 836 C CA . THR A 1 106 ? -9.582 -3.665 17.562 1.00 90.38 106 THR A CA 1
ATOM 837 C C . THR A 1 106 ? -10.893 -4.438 17.455 1.00 90.38 106 THR A C 1
ATOM 839 O O . THR A 1 106 ? -11.150 -5.307 18.287 1.00 90.38 106 THR A O 1
ATOM 842 N N . ALA A 1 107 ? -11.665 -4.236 16.381 1.00 91.69 107 ALA A N 1
ATOM 843 C CA . ALA A 1 107 ? -12.894 -4.984 16.119 1.00 91.69 107 ALA A CA 1
ATOM 844 C C . ALA A 1 107 ? -12.643 -6.498 16.000 1.00 91.69 107 ALA A C 1
ATOM 846 O O . ALA A 1 107 ? -13.338 -7.296 16.629 1.00 91.69 107 ALA A O 1
ATOM 847 N N . LYS A 1 108 ? -11.606 -6.914 15.258 1.00 93.12 108 LYS A N 1
ATOM 848 C CA . LYS A 1 108 ? -11.227 -8.334 15.142 1.00 93.12 108 LYS A CA 1
ATOM 849 C C . LYS A 1 108 ? -10.759 -8.928 16.472 1.00 93.12 108 LYS A C 1
ATOM 851 O O . LYS A 1 108 ? -11.068 -10.081 16.757 1.00 93.12 108 LYS A O 1
ATOM 856 N N . ARG A 1 109 ? -10.031 -8.169 17.300 1.00 93.94 109 ARG A N 1
ATOM 857 C CA . ARG A 1 109 ? -9.619 -8.628 18.639 1.00 93.94 109 ARG A CA 1
ATOM 858 C C . ARG A 1 109 ? -10.812 -8.794 19.571 1.00 93.94 109 ARG A C 1
ATOM 860 O O . ARG A 1 109 ? -10.888 -9.821 20.235 1.00 93.94 109 ARG A O 1
ATOM 867 N N . ALA A 1 110 ? -11.744 -7.842 19.564 1.00 93.38 110 ALA A N 1
ATOM 868 C CA . ALA A 1 110 ? -12.979 -7.926 20.334 1.00 93.38 110 ALA A CA 1
ATOM 869 C C . ALA A 1 110 ? -13.811 -9.154 19.930 1.00 93.38 110 ALA A C 1
ATOM 871 O O . ALA A 1 110 ? -14.255 -9.900 20.797 1.00 93.38 110 ALA A O 1
ATOM 872 N N . ALA A 1 111 ? -13.934 -9.425 18.624 1.00 95.50 111 ALA A N 1
ATOM 873 C CA . ALA A 1 111 ? -14.630 -10.609 18.113 1.00 95.50 111 ALA A CA 1
ATOM 874 C C . ALA A 1 111 ? -13.988 -11.937 18.559 1.00 95.50 111 ALA A C 1
ATOM 876 O O . ALA A 1 111 ? -14.685 -12.931 18.736 1.00 95.50 111 ALA A O 1
ATOM 877 N N . LEU A 1 112 ? -12.668 -11.953 18.760 1.00 96.19 112 LEU A N 1
ATOM 878 C CA . LEU A 1 112 ? -11.918 -13.117 19.242 1.00 96.19 112 LEU A CA 1
ATOM 879 C C . LEU A 1 112 ? -11.744 -13.142 20.772 1.00 96.19 112 LEU A C 1
ATOM 881 O O . LEU A 1 112 ? -11.030 -14.003 21.281 1.00 96.19 112 LEU A O 1
ATOM 885 N N . GLY A 1 113 ? -12.342 -12.197 21.510 1.00 93.81 113 GLY A N 1
ATOM 886 C CA . GLY A 1 113 ? -12.195 -12.090 22.966 1.00 93.81 113 GLY A CA 1
ATOM 887 C C . GLY A 1 113 ? -10.759 -11.821 23.435 1.00 93.81 113 GLY A C 1
ATOM 888 O O . GLY A 1 113 ? -10.402 -12.150 24.565 1.00 93.81 113 GLY A O 1
ATOM 889 N N . LEU A 1 114 ? -9.910 -11.265 22.568 1.00 94.31 114 LEU A N 1
ATOM 890 C CA . LEU A 1 114 ? -8.517 -10.965 22.889 1.00 94.31 114 LEU A CA 1
ATOM 891 C C . LEU A 1 114 ? -8.417 -9.686 23.735 1.00 94.31 114 LEU A C 1
ATOM 893 O O . LEU A 1 114 ? -9.205 -8.759 23.540 1.00 94.31 114 LEU A O 1
ATOM 897 N N . PRO A 1 115 ? -7.414 -9.587 24.627 1.00 90.12 115 PRO A N 1
ATOM 898 C CA . PRO A 1 115 ? -7.231 -8.406 25.458 1.00 90.12 115 PRO A CA 1
ATOM 899 C C . PRO A 1 115 ? -6.953 -7.157 24.615 1.00 90.12 115 PRO A C 1
ATOM 901 O O . PRO A 1 115 ? -6.333 -7.227 23.540 1.00 90.12 115 PRO A O 1
ATOM 904 N N . ILE A 1 116 ? -7.403 -6.018 25.151 1.00 86.88 116 ILE A N 1
ATOM 905 C CA . ILE A 1 116 ? -7.133 -4.687 24.606 1.00 86.88 116 ILE A CA 1
ATOM 906 C C . ILE A 1 116 ? -5.619 -4.490 24.586 1.00 86.88 116 ILE A C 1
ATOM 908 O O . ILE A 1 116 ? -4.926 -4.776 25.561 1.00 86.88 116 ILE A O 1
ATOM 912 N N . MET A 1 117 ? -5.113 -4.033 23.447 1.00 84.94 117 MET A N 1
ATOM 913 C CA . MET A 1 117 ? -3.702 -3.747 23.256 1.00 84.94 117 MET A CA 1
ATOM 914 C C . MET A 1 117 ? -3.536 -2.254 23.035 1.00 84.94 117 MET A C 1
ATOM 916 O O . MET A 1 117 ? -4.343 -1.636 22.346 1.00 84.94 117 MET A O 1
ATOM 920 N N . GLU A 1 118 ? -2.484 -1.702 23.618 1.00 85.12 118 GLU A N 1
ATOM 921 C CA . GLU A 1 118 ? -2.130 -0.299 23.478 1.00 85.12 118 GLU A CA 1
ATOM 922 C C . GLU A 1 118 ? -1.907 0.081 22.005 1.00 85.12 118 GLU A C 1
ATOM 924 O O . GLU A 1 118 ? -1.266 -0.651 21.238 1.00 85.12 118 GLU A O 1
ATOM 929 N N . ASN A 1 119 ? -2.426 1.245 21.609 1.00 86.81 119 ASN A N 1
ATOM 930 C CA . ASN A 1 119 ? -2.147 1.819 20.303 1.00 86.81 119 ASN A CA 1
ATOM 931 C C . ASN A 1 119 ? -0.769 2.493 20.340 1.00 86.81 119 ASN A C 1
ATOM 933 O O . ASN A 1 119 ? -0.621 3.659 20.699 1.00 86.81 119 ASN A O 1
ATOM 937 N N . THR A 1 120 ? 0.261 1.741 19.949 1.00 86.81 120 THR A N 1
ATOM 938 C CA . THR A 1 120 ? 1.652 2.214 19.969 1.00 86.81 120 THR A CA 1
ATOM 939 C C . THR A 1 120 ? 1.865 3.472 19.125 1.00 86.81 120 THR A C 1
ATOM 941 O O . THR A 1 120 ? 2.764 4.248 19.425 1.00 86.81 120 THR A O 1
ATOM 944 N N . ILE A 1 121 ? 1.060 3.698 18.079 1.00 86.06 121 ILE A N 1
ATOM 945 C CA . ILE A 1 121 ? 1.187 4.883 17.219 1.00 86.06 121 ILE A CA 1
ATOM 946 C C . ILE A 1 121 ? 0.688 6.121 17.959 1.00 86.06 121 ILE A C 1
ATOM 948 O O . ILE A 1 121 ? 1.375 7.138 17.963 1.00 86.06 121 ILE A O 1
ATOM 952 N N . GLU A 1 122 ? -0.476 6.036 18.601 1.00 87.06 122 GLU A N 1
ATOM 953 C CA . GLU A 1 122 ? -1.011 7.139 19.405 1.00 87.06 122 GLU A CA 1
ATOM 954 C C . GLU A 1 122 ? -0.077 7.472 20.566 1.00 87.06 122 GLU A C 1
ATOM 956 O O . GLU A 1 122 ? 0.279 8.633 20.767 1.00 87.06 122 GLU A O 1
ATOM 961 N N . VAL A 1 123 ? 0.418 6.447 21.254 1.00 88.56 123 VAL A N 1
ATOM 962 C CA . VAL A 1 123 ? 1.376 6.614 22.349 1.00 88.56 123 VAL A CA 1
ATOM 963 C C . VAL A 1 123 ? 2.652 7.263 21.842 1.00 88.56 123 VAL A C 1
ATOM 965 O O . VAL A 1 123 ? 3.021 8.319 22.344 1.00 88.56 123 VAL A O 1
ATOM 968 N N . ALA A 1 124 ? 3.271 6.725 20.789 1.00 87.88 124 ALA A N 1
ATOM 969 C CA . ALA A 1 124 ? 4.470 7.313 20.198 1.00 87.88 124 ALA A CA 1
ATOM 970 C C . ALA A 1 124 ? 4.244 8.750 19.707 1.00 87.88 124 ALA A C 1
ATOM 972 O O . ALA A 1 124 ? 5.157 9.563 19.793 1.00 87.88 124 ALA A O 1
ATOM 973 N N . SER A 1 125 ? 3.040 9.086 19.232 1.00 87.44 125 SER A N 1
ATOM 974 C CA . SER A 1 125 ? 2.699 10.452 18.816 1.00 87.44 125 SER A CA 1
ATOM 975 C C . SER A 1 125 ? 2.574 11.437 19.982 1.00 87.44 125 SER A C 1
ATOM 977 O O . SER A 1 125 ? 2.786 12.631 19.792 1.00 87.44 125 SER A O 1
ATOM 979 N N . SER A 1 126 ? 2.253 10.941 21.180 1.00 88.69 126 SER A N 1
ATOM 980 C CA . SER A 1 126 ? 2.205 11.732 22.415 1.00 88.69 126 SER A CA 1
ATOM 981 C C . SER A 1 126 ? 3.570 11.882 23.089 1.00 88.69 126 SER A C 1
ATOM 983 O O . SER A 1 126 ? 3.751 12.759 23.934 1.00 88.69 126 SER A O 1
ATOM 985 N N . LEU A 1 127 ? 4.540 11.038 22.721 1.00 89.94 127 LEU A N 1
ATOM 986 C CA . LEU A 1 127 ? 5.890 11.111 23.256 1.00 89.94 127 LEU A CA 1
ATOM 987 C C . LEU A 1 127 ? 6.642 12.288 22.631 1.00 89.94 127 LEU A C 1
ATOM 989 O O . LEU A 1 127 ? 6.759 12.411 21.411 1.00 89.94 127 LEU A O 1
ATOM 993 N N . SER A 1 128 ? 7.212 13.132 23.487 1.00 86.75 128 SER A N 1
ATOM 994 C CA . SER A 1 128 ? 8.156 14.159 23.058 1.00 86.75 128 SER A CA 1
ATOM 995 C C . SER A 1 128 ? 9.420 13.519 22.488 1.00 86.75 128 SER A C 1
ATOM 997 O O . SER A 1 128 ? 9.947 12.549 23.036 1.00 86.75 128 SER A O 1
ATOM 999 N N . ALA A 1 129 ? 9.941 14.094 21.402 1.00 85.12 129 ALA A N 1
ATOM 1000 C CA . ALA A 1 129 ? 11.212 13.671 20.833 1.00 85.12 129 ALA A CA 1
ATOM 1001 C C . ALA A 1 129 ? 12.329 13.813 21.877 1.00 85.12 129 ALA A C 1
ATOM 1003 O O . ALA A 1 129 ? 12.567 14.900 22.407 1.00 85.12 129 ALA A O 1
ATOM 1004 N N . THR A 1 130 ? 13.038 12.722 22.158 1.00 79.44 130 THR A N 1
ATOM 1005 C CA . THR A 1 130 ? 14.232 12.761 23.002 1.00 79.44 130 THR A CA 1
ATOM 1006 C C . THR A 1 130 ? 15.353 13.440 22.228 1.00 79.44 130 THR A C 1
ATOM 1008 O O . THR A 1 130 ? 15.979 12.833 21.355 1.00 79.44 130 THR A O 1
ATOM 1011 N N . VAL A 1 131 ? 15.595 14.713 22.526 1.00 79.62 131 VAL A N 1
ATOM 1012 C CA . VAL A 1 131 ? 16.748 15.437 21.997 1.00 79.62 131 VAL A CA 1
ATOM 1013 C C . VAL A 1 131 ? 17.976 14.977 22.775 1.00 79.62 131 VAL A C 1
ATOM 1015 O O . VAL A 1 131 ? 18.197 15.392 23.909 1.00 79.62 131 VAL A O 1
ATOM 1018 N N . ILE A 1 132 ? 18.780 14.100 22.172 1.00 72.12 132 ILE A N 1
ATOM 1019 C CA . ILE A 1 132 ? 20.120 13.802 22.680 1.00 72.12 132 ILE A CA 1
ATOM 1020 C C . ILE A 1 132 ? 21.008 14.969 22.252 1.00 72.12 132 ILE A C 1
ATOM 1022 O O . ILE A 1 132 ? 21.606 14.960 21.179 1.00 72.12 132 ILE A O 1
ATOM 1026 N N . ASN A 1 133 ? 21.033 16.020 23.066 1.00 65.25 133 ASN A N 1
ATOM 1027 C CA . ASN A 1 133 ? 22.043 17.053 22.929 1.00 65.25 133 ASN A CA 1
ATOM 1028 C C . ASN A 1 133 ? 23.376 16.471 23.427 1.00 65.25 133 ASN A C 1
ATOM 1030 O O . ASN A 1 133 ? 23.563 16.280 24.628 1.00 65.25 133 ASN A O 1
ATOM 1034 N N . ASP A 1 134 ? 24.332 16.249 22.520 1.00 58.53 134 ASP A N 1
ATOM 1035 C CA . ASP A 1 134 ? 25.724 15.884 22.858 1.00 58.53 134 ASP A CA 1
ATOM 1036 C C . ASP A 1 134 ? 26.411 16.922 23.778 1.00 58.53 134 ASP A C 1
ATOM 1038 O O . ASP A 1 134 ? 27.491 16.682 24.322 1.00 58.53 134 ASP A O 1
ATOM 1042 N N . THR A 1 135 ? 25.791 18.088 23.985 1.00 58.22 135 THR A N 1
ATOM 1043 C CA . THR A 1 135 ? 26.344 19.183 24.782 1.00 58.22 135 THR A CA 1
ATOM 1044 C C . THR A 1 135 ? 26.371 18.898 26.280 1.00 58.22 135 THR A C 1
ATOM 1046 O O . THR A 1 135 ? 27.253 19.423 26.953 1.00 58.22 135 THR A O 1
ATOM 1049 N N . GLU A 1 136 ? 25.470 18.076 26.829 1.00 51.19 136 GLU A N 1
ATOM 1050 C CA . GLU A 1 136 ? 25.397 17.899 28.291 1.00 51.19 136 GLU A CA 1
ATOM 1051 C C . GLU A 1 136 ? 26.202 16.693 28.803 1.00 51.19 136 GLU A C 1
ATOM 1053 O O . GLU A 1 136 ? 26.761 16.736 29.897 1.00 51.19 136 GLU A O 1
ATOM 1058 N N . SER A 1 137 ? 26.385 15.652 27.983 1.00 47.47 137 SER A N 1
ATOM 1059 C CA . SER A 1 137 ? 27.240 14.503 28.332 1.00 47.47 137 SER A CA 1
ATOM 1060 C C . SER A 1 137 ? 28.689 14.624 27.828 1.00 47.47 137 SER A C 1
ATOM 1062 O O . SER A 1 137 ? 29.562 13.903 28.306 1.00 47.47 137 SER A O 1
ATOM 1064 N N . GLY A 1 138 ? 28.986 15.555 26.911 1.00 44.94 138 GLY A N 1
ATOM 1065 C CA . GLY A 1 138 ? 30.347 15.817 26.414 1.00 44.94 138 GLY A CA 1
ATOM 1066 C C . GLY A 1 138 ? 31.131 16.892 27.184 1.00 44.94 138 GLY A C 1
ATOM 1067 O O . GLY A 1 138 ? 32.364 16.935 27.116 1.00 44.94 138 GLY A O 1
ATOM 1068 N N . ALA A 1 139 ? 30.452 17.747 27.959 1.00 44.41 139 ALA A N 1
ATOM 1069 C CA . ALA A 1 139 ? 31.057 18.942 28.560 1.00 44.41 139 ALA A CA 1
ATOM 1070 C C . ALA A 1 139 ? 32.082 18.669 29.678 1.00 44.41 139 ALA A C 1
ATOM 1072 O O . ALA A 1 139 ? 32.847 19.564 30.029 1.00 44.41 139 ALA A O 1
ATOM 1073 N N . ARG A 1 140 ? 32.159 17.447 30.224 1.00 47.47 140 ARG A N 1
ATOM 1074 C CA . ARG A 1 140 ? 33.167 17.103 31.249 1.00 47.47 140 ARG A CA 1
ATOM 1075 C C . ARG A 1 140 ? 34.444 16.464 30.694 1.00 47.47 140 ARG A C 1
ATOM 1077 O O . ARG A 1 140 ? 35.422 16.366 31.427 1.00 47.47 140 ARG A O 1
ATOM 1084 N N . VAL A 1 141 ? 34.478 16.081 29.413 1.00 49.59 141 VAL A N 1
ATOM 1085 C CA . VAL A 1 141 ? 35.640 15.392 28.805 1.00 49.59 141 VAL A CA 1
ATOM 1086 C C . VAL A 1 141 ? 36.260 16.172 27.634 1.00 49.59 141 VAL A C 1
ATOM 1088 O O . VAL A 1 141 ? 37.393 15.903 27.249 1.00 49.59 141 VAL A O 1
ATOM 1091 N N . ALA A 1 142 ? 35.603 17.213 27.116 1.00 42.59 142 ALA A N 1
ATOM 1092 C CA . ALA A 1 142 ? 36.100 17.973 25.963 1.00 42.59 142 ALA A CA 1
ATOM 1093 C C . ALA A 1 142 ? 37.071 19.134 26.289 1.00 42.59 142 ALA A C 1
ATOM 1095 O O . ALA A 1 142 ? 37.418 19.903 25.397 1.00 42.59 142 ALA A O 1
ATOM 1096 N N . SER A 1 143 ? 37.567 19.275 27.528 1.00 45.97 143 SER A N 1
ATOM 1097 C CA . SER A 1 143 ? 38.531 20.343 27.871 1.00 45.97 143 SER A CA 1
ATOM 1098 C C . SER A 1 143 ? 40.002 19.990 27.595 1.00 45.97 143 SER A C 1
ATOM 1100 O O . SER A 1 143 ? 40.902 20.710 28.035 1.00 45.97 143 SER A O 1
ATOM 1102 N N . ARG A 1 144 ? 40.306 18.905 26.874 1.00 46.59 144 ARG A N 1
ATOM 1103 C CA . ARG A 1 144 ? 41.686 18.618 26.458 1.00 46.59 144 ARG A CA 1
ATOM 1104 C C . ARG A 1 144 ? 41.770 18.343 24.958 1.00 46.59 144 ARG A C 1
ATOM 1106 O O . ARG A 1 144 ? 41.464 17.254 24.500 1.00 46.59 144 ARG A O 1
ATOM 1113 N N . ARG A 1 145 ? 42.325 19.350 24.269 1.00 44.38 145 ARG A N 1
ATOM 1114 C CA . ARG A 1 145 ? 42.918 19.343 22.919 1.00 44.38 145 ARG A CA 1
ATOM 1115 C C . ARG A 1 145 ? 41.936 19.392 21.747 1.00 44.38 145 ARG A C 1
ATOM 1117 O O . ARG A 1 145 ? 41.725 18.418 21.038 1.00 44.38 145 ARG A O 1
ATOM 1124 N N . ILE A 1 146 ? 41.458 20.604 21.475 1.00 41.22 146 ILE A N 1
ATOM 1125 C CA . ILE A 1 146 ? 41.071 21.015 20.124 1.00 41.22 146 ILE A CA 1
ATOM 1126 C C . ILE A 1 146 ? 42.370 21.155 19.317 1.00 41.22 146 ILE A C 1
ATOM 1128 O O . ILE A 1 146 ? 43.115 22.116 19.491 1.00 41.22 146 ILE A O 1
ATOM 1132 N N . VAL A 1 147 ? 42.658 20.173 18.467 1.00 44.38 147 VAL A N 1
ATOM 1133 C CA . VAL A 1 147 ? 43.476 20.362 17.261 1.00 44.38 147 VAL A CA 1
ATOM 1134 C C . VAL A 1 147 ? 42.502 20.443 16.082 1.00 44.38 147 VAL A C 1
ATOM 1136 O O . VAL A 1 147 ? 41.596 19.609 16.005 1.00 44.38 147 VAL A O 1
ATOM 1139 N N . PRO A 1 148 ? 42.608 21.442 15.190 1.00 45.47 148 PRO A N 1
ATOM 1140 C CA . PRO A 1 148 ? 41.636 21.621 14.123 1.00 45.47 148 PRO A CA 1
ATOM 1141 C C . PRO A 1 148 ? 41.936 20.621 13.002 1.00 45.47 148 PRO A C 1
ATOM 1143 O O . PRO A 1 148 ? 42.796 20.860 12.162 1.00 45.47 148 PRO A O 1
ATOM 1146 N N . ILE A 1 149 ? 41.233 19.488 12.983 1.00 43.53 149 ILE A N 1
ATOM 1147 C CA . ILE A 1 149 ? 41.189 18.608 11.811 1.00 43.53 149 ILE A CA 1
ATOM 1148 C C . ILE A 1 149 ? 39.969 18.994 10.980 1.00 43.53 149 ILE A C 1
ATOM 1150 O O . ILE A 1 149 ? 38.820 18.886 11.410 1.00 43.53 149 ILE A O 1
ATOM 1154 N N . GLY A 1 150 ? 40.260 19.534 9.799 1.00 41.34 150 GLY A N 1
ATOM 1155 C CA . GLY A 1 150 ? 39.284 19.991 8.827 1.00 41.34 150 GLY A CA 1
ATOM 1156 C C . GLY A 1 150 ? 38.441 18.866 8.223 1.00 41.34 150 GLY A C 1
ATOM 1157 O O . GLY A 1 150 ? 38.868 17.723 8.111 1.00 41.34 150 GLY A O 1
ATOM 1158 N N . ARG A 1 151 ? 37.239 19.271 7.790 1.00 53.31 151 ARG A N 1
ATOM 1159 C CA . ARG A 1 151 ? 36.364 18.639 6.785 1.00 53.31 151 ARG A CA 1
ATOM 1160 C C . ARG A 1 151 ? 36.124 17.130 6.932 1.00 53.31 151 ARG A C 1
ATOM 1162 O O . ARG A 1 151 ? 36.704 16.324 6.215 1.00 53.31 151 ARG A O 1
ATOM 1169 N N . VAL A 1 152 ? 35.104 16.771 7.714 1.00 47.97 152 VAL A N 1
ATOM 1170 C CA . VAL A 1 152 ? 34.352 15.530 7.466 1.00 47.97 152 VAL A CA 1
ATOM 1171 C C . VAL A 1 152 ? 33.238 15.844 6.467 1.00 47.97 152 VAL A C 1
ATOM 1173 O O . VAL A 1 152 ? 32.402 16.718 6.688 1.00 47.97 152 VAL A O 1
ATOM 1176 N N . MET A 1 153 ? 33.318 15.164 5.327 1.00 45.69 153 MET A N 1
ATOM 1177 C CA . MET A 1 153 ? 32.546 15.352 4.105 1.00 45.69 153 MET A CA 1
ATOM 1178 C C . MET A 1 153 ? 31.033 15.466 4.321 1.00 45.69 153 MET A C 1
ATOM 1180 O O . MET A 1 153 ? 30.380 14.575 4.867 1.00 45.69 153 MET A O 1
ATOM 1184 N N . ALA A 1 154 ? 30.471 16.546 3.778 1.00 43.31 154 ALA A N 1
ATOM 1185 C CA . ALA A 1 154 ? 29.060 16.628 3.460 1.00 43.31 154 ALA A CA 1
ATOM 1186 C C . ALA A 1 154 ? 28.722 15.560 2.411 1.00 43.31 154 ALA A C 1
ATOM 1188 O O . ALA A 1 154 ? 29.391 15.416 1.392 1.00 43.31 154 ALA A O 1
ATOM 1189 N N . ARG A 1 155 ? 27.664 14.813 2.712 1.00 47.12 155 ARG A N 1
ATOM 1190 C CA . ARG A 1 155 ? 27.008 13.784 1.909 1.00 47.12 155 ARG A CA 1
ATOM 1191 C C . ARG A 1 155 ? 26.725 14.309 0.487 1.00 47.12 155 ARG A C 1
ATOM 1193 O O . ARG A 1 155 ? 25.692 14.931 0.258 1.00 47.12 155 ARG A O 1
ATOM 1200 N N . GLN A 1 156 ? 27.647 14.091 -0.452 1.00 43.84 156 GLN A N 1
ATOM 1201 C CA . GLN A 1 156 ? 27.475 14.457 -1.858 1.00 43.84 156 GLN A CA 1
ATOM 1202 C C . GLN A 1 156 ? 26.750 13.332 -2.602 1.00 43.84 156 GLN A C 1
ATOM 1204 O O . GLN A 1 156 ? 27.139 12.166 -2.575 1.00 43.84 156 GLN A O 1
ATOM 1209 N N . LEU A 1 157 ? 25.632 13.716 -3.208 1.00 43.41 157 LEU A N 1
ATOM 1210 C CA . LEU A 1 157 ? 24.743 12.898 -4.017 1.00 43.41 157 LEU A CA 1
ATOM 1211 C C . LEU A 1 157 ? 25.465 12.459 -5.297 1.00 43.41 157 LEU A C 1
ATOM 1213 O O . LEU A 1 157 ? 26.000 13.291 -6.024 1.00 43.41 157 LEU A O 1
ATOM 1217 N N . ALA A 1 158 ? 25.443 11.161 -5.589 1.00 44.22 158 ALA A N 1
ATOM 1218 C CA . ALA A 1 158 ? 25.921 10.625 -6.855 1.00 44.22 158 ALA A CA 1
ATOM 1219 C C . ALA A 1 158 ? 24.901 10.918 -7.969 1.00 44.22 158 ALA A C 1
ATOM 1221 O O . ALA A 1 158 ? 23.921 10.196 -8.129 1.00 44.22 158 ALA A O 1
ATOM 1222 N N . TYR A 1 159 ? 25.139 11.984 -8.730 1.00 39.44 159 TYR A N 1
ATOM 1223 C CA . TYR A 1 159 ? 24.743 12.095 -10.133 1.00 39.44 159 TYR A CA 1
ATOM 1224 C C . TYR A 1 159 ? 25.949 12.654 -10.878 1.00 39.44 159 TYR A C 1
ATOM 1226 O O . TYR A 1 159 ? 26.298 13.824 -10.741 1.00 39.44 159 TYR A O 1
ATOM 1234 N N . THR A 1 160 ? 26.625 11.780 -11.613 1.00 40.09 160 THR A N 1
ATOM 1235 C CA . THR A 1 160 ? 27.665 12.157 -12.561 1.00 40.09 160 THR A CA 1
ATOM 1236 C C . THR A 1 160 ? 27.011 12.833 -13.760 1.00 40.09 160 THR A C 1
ATOM 1238 O O . THR A 1 160 ? 26.042 12.334 -14.333 1.00 40.09 160 THR A O 1
ATOM 1241 N N . GLY A 1 161 ? 27.544 13.990 -14.133 1.00 35.03 161 GLY A N 1
ATOM 1242 C CA . GLY A 1 161 ? 27.155 14.716 -15.327 1.00 35.03 161 GLY A CA 1
ATOM 1243 C C . GLY A 1 161 ? 28.281 15.640 -15.765 1.00 35.03 161 GLY A C 1
ATOM 1244 O O . GLY A 1 161 ? 28.522 16.649 -15.118 1.00 35.03 161 GLY A O 1
ATOM 1245 N N . SER A 1 162 ? 28.869 15.296 -16.911 1.00 32.88 162 SER A N 1
ATOM 1246 C CA . SER A 1 162 ? 29.521 16.200 -17.864 1.00 32.88 162 SER A CA 1
ATOM 1247 C C . SER A 1 162 ? 30.994 16.594 -17.641 1.00 32.88 162 SER A C 1
ATOM 1249 O O . SER A 1 162 ? 31.310 17.413 -16.792 1.00 32.88 162 SER A O 1
ATOM 1251 N N . SER A 1 163 ? 31.821 16.091 -18.568 1.00 32.00 163 SER A N 1
ATOM 1252 C CA . SER A 1 163 ? 32.881 16.798 -19.315 1.00 32.00 163 SER A CA 1
ATOM 1253 C C . SER A 1 163 ? 34.178 17.253 -18.620 1.00 32.00 163 SER A C 1
ATOM 1255 O O . SER A 1 163 ? 34.172 18.171 -17.813 1.00 32.00 163 SER A O 1
ATOM 1257 N N . GLU A 1 164 ? 35.275 16.694 -19.152 1.00 36.19 164 GLU A N 1
ATOM 1258 C CA . GLU A 1 164 ? 36.572 17.328 -19.475 1.00 36.19 164 GLU A CA 1
ATOM 1259 C C . GLU A 1 164 ? 37.593 17.592 -18.343 1.00 36.19 164 GLU A C 1
ATOM 1261 O O . GLU A 1 164 ? 37.362 18.341 -17.403 1.00 36.19 164 GLU A O 1
ATOM 1266 N N . GLU A 1 165 ? 38.758 16.953 -18.531 1.00 39.50 165 GLU A N 1
ATOM 1267 C CA . GLU A 1 165 ? 40.134 17.390 -18.229 1.00 39.50 165 GLU A CA 1
ATOM 1268 C C . GLU A 1 165 ? 40.462 18.079 -16.889 1.00 39.50 165 GLU A C 1
ATOM 1270 O O . GLU A 1 165 ? 40.231 19.270 -16.720 1.00 39.50 165 GLU A O 1
ATOM 1275 N N . ALA A 1 166 ? 41.210 17.379 -16.019 1.00 35.94 166 ALA A N 1
ATOM 1276 C CA . ALA A 1 166 ? 42.387 17.940 -15.329 1.00 35.94 166 ALA A CA 1
ATOM 1277 C C . ALA A 1 166 ? 43.179 16.867 -14.546 1.00 35.94 166 ALA A C 1
ATOM 1279 O O . ALA A 1 166 ? 42.730 16.376 -13.518 1.00 35.94 166 ALA A O 1
ATOM 1280 N N . LYS A 1 167 ? 44.354 16.543 -15.100 1.00 31.44 167 LYS A N 1
ATOM 1281 C CA . LYS A 1 167 ? 45.675 16.266 -14.495 1.00 31.44 167 LYS A CA 1
ATOM 1282 C C . LYS A 1 167 ? 45.787 15.643 -13.092 1.00 31.44 167 LYS A C 1
ATOM 1284 O O . LYS A 1 167 ? 45.342 16.204 -12.097 1.00 31.44 167 LYS A O 1
ATOM 1289 N N . ASP A 1 168 ? 46.560 14.556 -13.070 1.00 38.44 168 ASP A N 1
ATOM 1290 C CA . ASP A 1 168 ? 47.266 13.982 -11.923 1.00 38.44 168 ASP A CA 1
ATOM 1291 C C . ASP A 1 168 ? 48.033 15.043 -11.119 1.00 38.44 168 ASP A C 1
ATOM 1293 O O . ASP A 1 168 ? 48.883 15.743 -11.670 1.00 38.44 168 ASP A O 1
ATOM 1297 N N . GLU A 1 169 ? 47.802 15.089 -9.806 1.00 37.84 169 GLU A N 1
ATOM 1298 C CA . GLU A 1 169 ? 48.793 15.563 -8.838 1.00 37.84 169 GLU A CA 1
ATOM 1299 C C . GLU A 1 169 ? 48.856 14.573 -7.667 1.00 37.84 169 GLU A C 1
ATOM 1301 O O . GLU A 1 169 ? 47.971 14.489 -6.813 1.00 37.84 169 GLU A O 1
ATOM 1306 N N . GLU A 1 170 ? 49.921 13.775 -7.688 1.00 37.78 170 GLU A N 1
ATOM 1307 C CA . GLU A 1 170 ? 50.440 12.977 -6.585 1.00 37.78 170 GLU A CA 1
ATOM 1308 C C . GLU A 1 170 ? 50.939 13.926 -5.487 1.00 37.78 170 GLU A C 1
ATOM 1310 O O . GLU A 1 170 ? 51.799 14.772 -5.734 1.00 37.78 170 GLU A O 1
ATOM 1315 N N . ILE A 1 171 ? 50.393 13.813 -4.274 1.00 35.69 171 ILE A N 1
ATOM 1316 C CA . ILE A 1 171 ? 50.873 14.571 -3.114 1.00 35.69 171 ILE A CA 1
ATOM 1317 C C . ILE A 1 171 ? 51.584 13.598 -2.175 1.00 35.69 171 ILE A C 1
ATOM 1319 O O . ILE A 1 171 ? 50.959 12.883 -1.390 1.00 35.69 171 ILE A O 1
ATOM 1323 N N . ASP A 1 172 ? 52.908 13.605 -2.296 1.00 37.03 172 ASP A N 1
ATOM 1324 C CA . ASP A 1 172 ? 53.882 13.023 -1.381 1.00 37.03 172 ASP A CA 1
ATOM 1325 C C . ASP A 1 172 ? 53.916 13.826 -0.066 1.00 37.03 172 ASP A C 1
ATOM 1327 O O . ASP A 1 172 ? 54.116 15.043 -0.062 1.00 37.03 172 ASP A O 1
ATOM 1331 N N . ILE A 1 173 ? 53.694 13.150 1.064 1.00 37.66 173 ILE A N 1
ATOM 1332 C CA . ILE A 1 173 ? 53.884 13.711 2.410 1.00 37.66 173 ILE A CA 1
ATOM 1333 C C . ILE A 1 173 ? 54.687 12.699 3.233 1.00 37.66 173 ILE A C 1
ATOM 1335 O O . ILE A 1 173 ? 54.171 12.035 4.131 1.00 37.66 173 ILE A O 1
ATOM 1339 N N . GLY A 1 174 ? 55.972 12.579 2.908 1.00 35.56 174 GLY A N 1
ATOM 1340 C CA . GLY A 1 174 ? 56.960 11.816 3.666 1.00 35.56 174 GLY A CA 1
ATOM 1341 C C . GLY A 1 174 ? 58.163 12.664 4.076 1.00 35.56 174 GLY A C 1
ATOM 1342 O O . GLY A 1 174 ? 59.281 12.367 3.676 1.00 35.56 174 GLY A O 1
ATOM 1343 N N . ALA A 1 175 ? 57.966 13.720 4.873 1.00 33.84 175 ALA A N 1
ATOM 1344 C CA . ALA A 1 175 ? 59.082 14.503 5.412 1.00 33.84 175 ALA A CA 1
ATOM 1345 C C . ALA A 1 175 ? 58.803 15.050 6.819 1.00 33.84 175 ALA A C 1
ATOM 1347 O O . ALA A 1 175 ? 58.430 16.209 6.968 1.00 33.84 175 ALA A O 1
ATOM 1348 N N . ILE A 1 176 ? 59.049 14.235 7.853 1.00 37.69 176 ILE A N 1
ATOM 1349 C CA . ILE A 1 176 ? 59.579 14.722 9.138 1.00 37.69 176 ILE A CA 1
ATOM 1350 C C . ILE A 1 176 ? 60.545 13.653 9.687 1.00 37.69 176 ILE A C 1
ATOM 1352 O O . ILE A 1 176 ? 60.126 12.568 10.083 1.00 37.69 176 ILE A O 1
ATOM 1356 N N . ALA A 1 177 ? 61.843 13.964 9.650 1.00 34.75 177 ALA A N 1
ATOM 1357 C CA . ALA A 1 177 ? 62.941 13.231 10.292 1.00 34.75 177 ALA A CA 1
ATOM 1358 C C . ALA A 1 177 ? 62.794 13.237 11.835 1.00 34.75 177 ALA A C 1
ATOM 1360 O O . ALA A 1 177 ? 62.188 14.159 12.374 1.00 34.75 177 ALA A O 1
ATOM 1361 N N . GLY A 1 178 ? 63.330 12.303 12.623 1.00 32.47 178 GLY A N 1
ATOM 1362 C CA . GLY A 1 178 ? 64.180 11.146 12.351 1.00 32.47 178 GLY A CA 1
ATOM 1363 C C . GLY A 1 178 ? 64.592 10.445 13.667 1.00 32.47 178 GLY A C 1
ATOM 1364 O O . GLY A 1 178 ? 64.297 10.965 14.741 1.00 32.47 178 GLY A O 1
ATOM 1365 N N . GLU A 1 179 ? 65.297 9.311 13.503 1.00 30.81 179 GLU A N 1
ATOM 1366 C CA . GLU A 1 179 ? 66.300 8.693 14.414 1.00 30.81 179 GLU A CA 1
ATOM 1367 C C . GLU A 1 179 ? 65.784 8.034 15.721 1.00 30.81 179 GLU A C 1
ATOM 1369 O O . GLU A 1 179 ? 64.994 8.619 16.447 1.00 30.81 179 GLU A O 1
ATOM 1374 N N . ASP A 1 180 ? 66.185 6.842 16.184 1.00 30.64 180 ASP A N 1
ATOM 1375 C CA . ASP A 1 180 ? 67.030 5.705 15.760 1.00 30.64 180 ASP A CA 1
ATOM 1376 C C . ASP A 1 180 ? 66.765 4.554 16.793 1.00 30.64 180 ASP A C 1
ATOM 1378 O O . ASP A 1 180 ? 66.064 4.780 17.781 1.00 30.64 180 ASP A O 1
ATOM 1382 N N . PHE A 1 181 ? 67.351 3.364 16.582 1.00 34.12 181 PHE A N 1
ATOM 1383 C CA . PHE A 1 181 ? 67.457 2.143 17.421 1.00 34.12 181 PHE A CA 1
ATOM 1384 C C . PHE A 1 181 ? 66.608 0.913 17.018 1.00 34.12 181 PHE A C 1
ATOM 1386 O O . PHE A 1 181 ? 65.588 0.597 17.623 1.00 34.12 181 PHE A O 1
ATOM 1393 N N . GLY A 1 182 ? 67.092 0.191 15.995 1.00 30.61 182 GLY A N 1
ATOM 1394 C CA . GLY A 1 182 ? 67.821 -1.089 16.155 1.00 30.61 182 GLY A CA 1
ATOM 1395 C C . GLY A 1 182 ? 67.101 -2.406 16.533 1.00 30.61 182 GLY A C 1
ATOM 1396 O O . GLY A 1 182 ? 66.718 -2.579 17.683 1.00 30.61 182 GLY A O 1
ATOM 1397 N N . ASP A 1 183 ? 67.158 -3.361 15.580 1.00 28.88 183 ASP A N 1
ATOM 1398 C CA . ASP A 1 183 ? 67.321 -4.840 15.694 1.00 28.88 183 ASP A CA 1
ATOM 1399 C C . ASP A 1 183 ? 66.214 -5.709 16.345 1.00 28.88 183 ASP A C 1
ATOM 1401 O O . ASP A 1 183 ? 65.579 -5.316 17.312 1.00 28.88 183 ASP A O 1
ATOM 1405 N N . ASN A 1 184 ? 65.979 -6.989 16.022 1.00 32.47 184 ASN A N 1
ATOM 1406 C CA . ASN A 1 184 ? 66.109 -7.891 14.863 1.00 32.47 184 ASN A CA 1
ATOM 1407 C C . ASN A 1 184 ? 65.566 -9.272 15.337 1.00 32.47 184 ASN A C 1
ATOM 1409 O O . ASN A 1 184 ? 65.845 -9.671 16.461 1.00 32.47 184 ASN A O 1
ATOM 1413 N N . ASP A 1 185 ? 64.812 -9.952 14.463 1.00 31.41 185 ASP A N 1
ATOM 1414 C CA . ASP A 1 185 ? 64.524 -11.402 14.297 1.00 31.41 185 ASP A CA 1
ATOM 1415 C C . ASP A 1 185 ? 64.249 -12.372 15.486 1.00 31.41 185 ASP A C 1
ATOM 1417 O O . ASP A 1 185 ? 64.864 -12.348 16.548 1.00 31.41 185 ASP A O 1
ATOM 1421 N N . GLY A 1 186 ? 63.344 -13.340 15.257 1.00 30.06 186 GLY A N 1
ATOM 1422 C CA . GLY A 1 186 ? 62.986 -14.373 16.239 1.00 30.06 186 GLY A CA 1
ATOM 1423 C C . GLY A 1 186 ? 61.965 -15.430 15.788 1.00 30.06 186 GLY A C 1
ATOM 1424 O O . GLY A 1 186 ? 60.844 -15.480 16.282 1.00 30.06 186 GLY A O 1
ATOM 1425 N N . SER A 1 187 ? 62.390 -16.295 14.869 1.00 31.47 187 SER A N 1
ATOM 1426 C CA . SER A 1 187 ? 61.766 -17.521 14.333 1.00 31.47 187 SER A CA 1
ATOM 1427 C C . SER A 1 187 ? 61.161 -18.558 15.325 1.00 31.47 187 SER A C 1
ATOM 1429 O O . SER A 1 187 ? 61.604 -18.704 16.462 1.00 31.47 187 SER A O 1
ATOM 1431 N N . SER A 1 188 ? 60.296 -19.433 14.763 1.00 32.53 188 SER A N 1
ATOM 1432 C CA . SER A 1 188 ? 59.938 -20.821 15.176 1.00 32.53 188 SER A CA 1
ATOM 1433 C C . SER A 1 188 ? 58.757 -20.979 16.169 1.00 32.53 188 SER A C 1
ATOM 1435 O O . SER A 1 188 ? 58.604 -20.198 17.090 1.00 32.53 188 SER A O 1
ATOM 1437 N N . ARG A 1 189 ? 57.856 -21.980 16.101 1.00 32.91 189 ARG A N 1
ATOM 1438 C CA . ARG A 1 189 ? 58.034 -23.429 15.857 1.00 32.91 189 ARG A CA 1
ATOM 1439 C C . ARG A 1 189 ? 56.741 -24.111 15.359 1.00 32.91 189 ARG A C 1
ATOM 1441 O O . ARG A 1 189 ? 55.663 -23.893 15.903 1.00 32.91 189 ARG A O 1
ATOM 1448 N N . LYS A 1 190 ? 56.898 -25.035 14.400 1.00 37.38 190 LYS A N 1
ATOM 1449 C CA . LYS A 1 190 ? 56.031 -26.212 14.177 1.00 37.38 190 LYS A CA 1
ATOM 1450 C C . LYS A 1 190 ? 56.145 -27.168 15.369 1.00 37.38 190 LYS A C 1
ATOM 1452 O O . LYS A 1 190 ? 57.268 -27.406 15.797 1.00 37.38 190 LYS A O 1
ATOM 1457 N N . VAL A 1 191 ? 55.057 -27.838 15.758 1.00 30.47 191 VAL A N 1
ATOM 1458 C CA . VAL A 1 191 ? 55.126 -29.220 16.273 1.00 30.47 191 VAL A CA 1
ATOM 1459 C C . VAL A 1 191 ? 53.945 -30.023 15.728 1.00 30.47 191 VAL A C 1
ATOM 1461 O O . VAL A 1 191 ? 52.782 -29.699 15.946 1.00 30.47 191 VAL A O 1
ATOM 1464 N N . SER A 1 192 ? 54.300 -31.046 14.961 1.00 37.59 192 SER A N 1
ATOM 1465 C CA . SER A 1 192 ? 53.473 -32.164 14.524 1.00 37.59 192 SER A CA 1
ATOM 1466 C C . SER A 1 192 ? 53.720 -33.296 15.517 1.00 37.59 192 SER A C 1
ATOM 1468 O O . SER A 1 192 ? 54.881 -33.501 15.868 1.00 37.59 192 SER A O 1
ATOM 1470 N N . GLU A 1 193 ? 52.706 -34.057 15.925 1.00 32.09 193 GLU A N 1
ATOM 1471 C CA . GLU A 1 193 ? 52.976 -35.374 16.503 1.00 32.09 193 GLU A CA 1
ATOM 1472 C C . GLU A 1 193 ? 51.920 -36.416 16.130 1.00 32.09 193 GLU A C 1
ATOM 1474 O O . GLU A 1 193 ? 50.764 -36.118 15.829 1.00 32.09 193 GLU A O 1
ATOM 1479 N N . LEU A 1 194 ? 52.435 -37.635 16.031 1.00 33.41 194 LEU A N 1
ATOM 1480 C CA . LEU A 1 194 ? 51.999 -38.767 15.236 1.00 33.41 194 LEU A CA 1
ATOM 1481 C C . LEU A 1 194 ? 50.876 -39.582 15.888 1.00 33.41 194 LEU A C 1
ATOM 1483 O O . LEU A 1 194 ? 50.709 -39.647 17.101 1.00 33.41 194 LEU A O 1
ATOM 1487 N N . ARG A 1 195 ? 50.190 -40.321 15.013 1.00 35.41 195 ARG A N 1
ATOM 1488 C CA . ARG A 1 195 ? 49.364 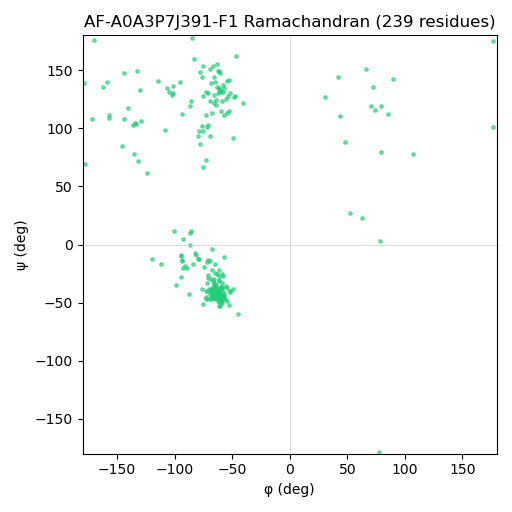-41.493 15.314 1.00 35.41 195 ARG A CA 1
ATOM 1489 C C . ARG A 1 195 ? 50.130 -42.545 16.127 1.00 35.41 195 ARG A C 1
ATOM 1491 O O . ARG A 1 195 ? 51.241 -42.912 15.754 1.00 35.41 195 ARG A O 1
ATOM 1498 N N . GLN A 1 196 ? 49.441 -43.172 17.079 1.00 33.75 196 GLN A N 1
ATOM 1499 C CA . GLN A 1 196 ? 49.746 -44.529 17.532 1.00 33.75 196 GLN A CA 1
ATOM 1500 C C . GLN A 1 196 ? 48.457 -45.363 17.533 1.00 33.75 196 GLN A C 1
ATOM 1502 O O . GLN A 1 196 ? 47.398 -44.906 17.958 1.00 33.75 196 GLN A O 1
ATOM 1507 N N . VAL A 1 197 ? 48.553 -46.566 16.973 1.00 38.94 197 VAL A N 1
ATOM 1508 C CA . VAL A 1 197 ? 47.463 -47.518 16.725 1.00 38.94 197 VAL A CA 1
ATOM 1509 C C . VAL A 1 197 ? 47.603 -48.661 17.731 1.00 38.94 197 VAL A C 1
ATOM 1511 O O . VAL A 1 197 ? 48.707 -49.180 17.871 1.00 38.94 197 VAL A O 1
ATOM 1514 N N . SER A 1 198 ? 46.519 -49.098 18.380 1.00 32.09 198 SER A N 1
ATOM 1515 C CA . SER A 1 198 ? 46.355 -50.507 18.775 1.00 32.09 198 SER A CA 1
ATOM 1516 C C . SER A 1 198 ? 44.896 -50.835 19.104 1.00 32.09 198 SER A C 1
ATOM 1518 O O . SER A 1 198 ? 44.196 -50.062 19.755 1.00 32.09 198 SER A O 1
ATOM 1520 N N . SER A 1 199 ? 44.465 -51.985 18.593 1.00 38.72 199 SER A N 1
ATOM 1521 C CA . SER A 1 199 ? 43.121 -52.558 18.594 1.00 38.72 199 SER A CA 1
ATOM 1522 C C . SER A 1 199 ? 42.625 -53.006 19.971 1.00 38.72 199 SER A C 1
ATOM 1524 O O . SER A 1 199 ? 43.392 -53.501 20.791 1.00 38.72 199 SER A O 1
ATOM 1526 N N . GLY A 1 200 ? 41.305 -52.956 20.160 1.00 35.25 200 GLY A N 1
ATOM 1527 C CA . GLY A 1 200 ? 40.606 -53.614 21.264 1.00 35.25 200 GLY A CA 1
ATOM 1528 C C . GLY A 1 200 ? 39.117 -53.289 21.246 1.00 35.25 200 GLY A C 1
ATOM 1529 O O . GLY A 1 200 ? 38.707 -52.205 21.641 1.00 35.25 200 GLY A O 1
ATOM 1530 N N . ASP A 1 201 ? 38.329 -54.226 20.741 1.00 48.94 201 ASP A N 1
ATOM 1531 C CA . ASP A 1 201 ? 36.888 -54.163 20.513 1.00 48.94 201 ASP A CA 1
ATOM 1532 C C . ASP A 1 201 ? 36.079 -53.748 21.764 1.00 48.94 201 ASP A C 1
ATOM 1534 O O . ASP A 1 201 ? 36.038 -54.459 22.770 1.00 48.94 201 ASP A O 1
ATOM 1538 N N . ARG A 1 202 ? 35.431 -52.577 21.709 1.00 47.88 202 ARG A N 1
ATOM 1539 C CA . ARG A 1 202 ? 34.285 -52.196 22.551 1.00 47.88 202 ARG A CA 1
ATOM 1540 C C . ARG A 1 202 ? 33.509 -51.098 21.830 1.00 47.88 202 ARG A C 1
ATOM 1542 O O . ARG A 1 202 ? 33.969 -49.965 21.723 1.00 47.88 202 ARG A O 1
ATOM 1549 N N . THR A 1 203 ? 32.326 -51.448 21.334 1.00 52.28 203 THR A N 1
ATOM 1550 C CA . THR A 1 203 ? 31.342 -50.530 20.741 1.00 52.28 203 THR A CA 1
ATOM 1551 C C . THR A 1 203 ? 31.243 -49.221 21.539 1.00 52.28 203 THR A C 1
ATOM 1553 O O . THR A 1 203 ? 30.917 -49.279 22.731 1.00 52.28 203 THR A O 1
ATOM 1556 N N . PRO A 1 204 ? 31.487 -48.040 20.936 1.00 54.53 204 PRO A N 1
ATOM 1557 C CA . PRO A 1 204 ? 31.303 -46.778 21.631 1.00 54.53 204 PRO A CA 1
ATOM 1558 C C . PRO A 1 204 ? 29.809 -46.584 21.885 1.00 54.53 204 PRO A C 1
ATOM 1560 O O . PRO A 1 204 ? 29.006 -46.424 20.966 1.00 54.53 204 PRO A O 1
ATOM 1563 N N . ARG A 1 205 ? 29.425 -46.619 23.161 1.00 55.91 205 ARG A N 1
ATOM 1564 C CA . ARG A 1 205 ? 28.101 -46.192 23.607 1.00 55.91 205 ARG A CA 1
ATOM 1565 C C . ARG A 1 205 ? 27.958 -44.723 23.214 1.00 55.91 205 ARG A C 1
ATOM 1567 O O . ARG A 1 205 ? 28.719 -43.893 23.707 1.00 55.91 205 ARG A O 1
ATOM 1574 N N . ALA A 1 206 ? 27.029 -44.410 22.312 1.00 52.81 206 ALA A N 1
ATOM 1575 C CA . ALA A 1 206 ? 26.749 -43.033 21.929 1.00 52.81 206 ALA A CA 1
ATOM 1576 C C . ALA A 1 206 ? 26.381 -42.238 23.192 1.00 52.81 206 ALA A C 1
ATOM 1578 O O . ALA A 1 206 ? 25.360 -42.505 23.830 1.00 52.81 206 ALA A O 1
ATOM 1579 N N . GLY A 1 207 ? 27.251 -41.311 23.595 1.00 60.31 207 GLY A N 1
ATOM 1580 C CA . GLY A 1 207 ? 26.952 -40.369 24.662 1.00 60.31 207 GLY A CA 1
ATOM 1581 C C . GLY A 1 207 ? 25.792 -39.490 24.215 1.00 60.31 207 GLY A C 1
ATOM 1582 O O . GLY A 1 207 ? 25.859 -38.872 23.154 1.00 60.31 207 GLY A O 1
ATOM 1583 N N . SER A 1 208 ? 24.719 -39.448 25.001 1.00 67.00 208 SER A N 1
ATOM 1584 C CA . SER A 1 208 ? 23.667 -38.448 24.826 1.00 67.00 208 SER A CA 1
ATOM 1585 C C . SER A 1 208 ? 24.312 -37.055 24.829 1.00 67.00 208 SER A C 1
ATOM 1587 O O . SER A 1 208 ? 25.077 -36.769 25.756 1.00 67.00 208 SER A O 1
ATOM 1589 N N . PRO A 1 209 ? 24.058 -36.194 23.828 1.00 67.12 209 PRO A N 1
ATOM 1590 C CA . PRO A 1 209 ? 24.687 -34.881 23.771 1.00 67.12 209 PRO A CA 1
ATOM 1591 C C . PRO A 1 209 ? 24.298 -34.067 25.010 1.00 67.12 209 PRO A C 1
ATOM 1593 O O . PRO A 1 209 ? 23.120 -33.998 25.363 1.00 67.12 209 PRO A O 1
ATOM 1596 N N . MET A 1 210 ? 25.288 -33.467 25.680 1.00 63.78 210 MET A N 1
ATOM 1597 C CA . MET A 1 210 ? 25.041 -32.543 26.792 1.00 63.78 210 MET A CA 1
ATOM 1598 C C . MET A 1 210 ? 24.098 -31.414 26.336 1.00 63.78 210 MET A C 1
ATOM 1600 O O . MET A 1 210 ? 24.252 -30.917 25.212 1.00 63.78 210 MET A O 1
ATOM 1604 N N . PRO A 1 211 ? 23.143 -30.980 27.182 1.00 67.19 211 PRO A N 1
ATOM 1605 C CA . PRO A 1 211 ? 22.317 -29.816 26.889 1.00 67.19 211 PRO A CA 1
ATOM 1606 C C . PRO A 1 211 ? 23.213 -28.605 26.619 1.00 67.19 211 PRO A C 1
ATOM 1608 O O . PRO A 1 211 ? 24.078 -28.273 27.427 1.00 67.19 211 PRO A O 1
ATOM 1611 N N . ARG A 1 212 ? 23.032 -27.956 25.465 1.00 69.75 212 ARG A N 1
ATOM 1612 C CA . ARG A 1 212 ? 23.769 -26.734 25.123 1.00 69.75 212 ARG A CA 1
ATOM 1613 C C . ARG A 1 212 ? 23.372 -25.643 26.115 1.00 69.75 212 ARG A C 1
ATOM 1615 O O . ARG A 1 212 ? 22.196 -25.286 26.176 1.00 69.75 212 ARG A O 1
ATOM 1622 N N . GLU A 1 213 ? 24.332 -25.111 26.869 1.00 70.81 213 GLU A N 1
ATOM 1623 C CA . GLU A 1 213 ? 24.093 -23.910 27.668 1.00 70.81 213 GLU A CA 1
ATOM 1624 C C . GLU A 1 213 ? 23.626 -22.775 26.743 1.00 70.81 213 GLU A C 1
ATOM 1626 O O . GLU A 1 213 ? 24.190 -22.595 25.655 1.00 70.81 213 GLU A O 1
ATOM 1631 N N . PRO A 1 214 ? 22.576 -22.022 27.118 1.00 70.19 214 PRO A N 1
ATOM 1632 C CA . PRO A 1 214 ? 22.092 -20.937 26.285 1.00 70.19 214 PRO A CA 1
ATOM 1633 C C . PRO A 1 214 ? 23.202 -19.888 26.129 1.00 70.19 214 PRO A C 1
ATOM 1635 O O . PRO A 1 214 ? 23.841 -19.515 27.118 1.00 70.19 214 PRO A O 1
ATOM 1638 N N . PRO A 1 215 ? 23.447 -19.386 24.906 1.00 70.25 215 PRO A N 1
ATOM 1639 C CA . PRO A 1 215 ? 24.480 -18.389 24.680 1.00 70.25 215 PRO A CA 1
ATOM 1640 C C . PRO A 1 215 ? 24.202 -17.162 25.548 1.00 70.25 215 PRO A C 1
ATOM 1642 O O . PRO A 1 215 ? 23.079 -16.645 25.572 1.00 70.25 215 PRO A O 1
ATOM 1645 N N . LYS A 1 216 ? 25.231 -16.693 26.268 1.00 68.88 216 LYS A N 1
ATOM 1646 C CA . LYS A 1 216 ? 25.160 -15.451 27.043 1.00 68.88 216 LYS A CA 1
ATOM 1647 C C . LYS A 1 216 ? 24.721 -14.341 26.091 1.00 68.88 216 LYS A C 1
ATOM 1649 O O . LYS A 1 216 ? 25.433 -14.008 25.148 1.00 68.88 216 LYS A O 1
ATOM 1654 N N . ARG A 1 217 ? 23.521 -13.804 26.318 1.00 65.31 217 ARG A N 1
ATOM 1655 C CA . ARG A 1 217 ? 22.937 -12.714 25.530 1.00 65.31 217 ARG A CA 1
ATOM 1656 C C . ARG A 1 217 ? 23.654 -11.408 25.860 1.00 65.31 217 ARG A C 1
ATOM 1658 O O . ARG A 1 217 ? 23.117 -10.557 26.558 1.00 65.31 217 ARG A O 1
ATOM 1665 N N . SER A 1 218 ? 24.885 -11.266 25.394 1.00 68.31 218 SER A N 1
ATOM 1666 C CA . SER A 1 218 ? 25.575 -9.984 25.351 1.00 68.31 218 SER A CA 1
ATOM 1667 C C . SER A 1 218 ? 25.588 -9.502 23.915 1.00 68.31 218 SER A C 1
ATOM 1669 O O . SER A 1 218 ? 25.945 -10.246 23.002 1.00 68.31 218 SER A O 1
ATOM 1671 N N . LEU A 1 219 ? 25.205 -8.249 23.717 1.00 74.06 219 LEU A N 1
ATOM 1672 C CA . LEU A 1 219 ? 25.427 -7.586 22.445 1.00 74.06 219 LEU A CA 1
ATOM 1673 C C . LEU A 1 219 ? 26.948 -7.531 22.170 1.00 74.06 219 LEU A C 1
ATOM 1675 O O . LEU A 1 219 ? 27.728 -7.444 23.120 1.00 74.06 219 LEU A O 1
ATOM 1679 N N . PRO A 1 220 ? 27.391 -7.569 20.901 1.00 76.88 220 PRO A N 1
ATOM 1680 C CA . PRO A 1 220 ? 28.816 -7.595 20.545 1.00 76.88 220 PRO A CA 1
ATOM 1681 C C . PRO A 1 220 ? 29.570 -6.293 20.880 1.00 76.88 220 PRO A C 1
ATOM 1683 O O . PRO A 1 220 ? 30.783 -6.211 20.699 1.00 76.88 220 PRO A O 1
ATOM 1686 N N . TRP A 1 221 ? 28.873 -5.272 21.377 1.00 74.12 221 TRP A N 1
ATOM 1687 C CA . TRP A 1 221 ? 29.419 -3.962 21.717 1.00 74.12 221 TRP A CA 1
ATOM 1688 C C . TRP A 1 221 ? 29.638 -3.850 23.227 1.00 74.12 221 TRP A 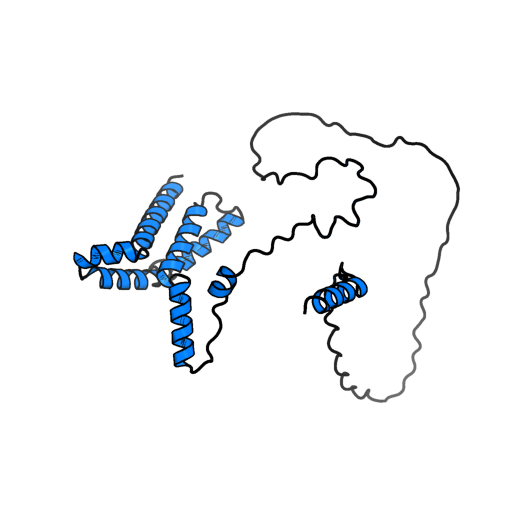C 1
ATOM 1690 O O . TRP A 1 221 ? 28.764 -4.200 24.023 1.00 74.12 221 TRP A O 1
ATOM 1700 N N . LYS A 1 222 ? 30.785 -3.293 23.631 1.00 76.00 222 LYS A N 1
ATOM 1701 C CA . LYS A 1 222 ? 31.001 -2.867 25.019 1.00 76.00 222 LYS A CA 1
ATOM 1702 C C . LYS A 1 222 ? 30.174 -1.605 25.273 1.00 76.00 222 LYS A C 1
ATOM 1704 O O . LYS A 1 222 ? 30.220 -0.677 24.466 1.00 76.00 222 LYS A O 1
ATOM 1709 N N . SER A 1 223 ? 29.422 -1.576 26.376 1.00 74.88 223 SER A N 1
ATOM 1710 C CA . SER A 1 223 ? 28.737 -0.358 26.826 1.00 74.88 223 SER A CA 1
ATOM 1711 C C . SER A 1 223 ? 29.746 0.785 26.902 1.00 74.88 223 SER A C 1
ATOM 1713 O O . SER A 1 223 ? 30.813 0.622 27.492 1.00 74.88 223 SER A O 1
ATOM 1715 N N . LYS A 1 224 ? 29.404 1.932 26.310 1.00 76.25 224 LYS A N 1
ATOM 1716 C CA . LYS A 1 224 ? 30.189 3.165 26.464 1.00 76.25 224 LYS A CA 1
ATOM 1717 C C . LYS A 1 224 ? 30.053 3.765 27.867 1.00 76.25 224 LYS A C 1
ATOM 1719 O O . LYS A 1 224 ? 30.831 4.641 28.209 1.00 76.25 224 LYS A O 1
ATOM 1724 N N . VAL A 1 225 ? 29.081 3.281 28.641 1.00 81.38 225 VAL A N 1
ATOM 1725 C CA . VAL A 1 225 ? 28.768 3.730 29.998 1.00 81.38 225 VAL A CA 1
ATOM 1726 C C . VAL A 1 225 ? 29.320 2.726 31.007 1.00 81.38 225 VAL A C 1
ATOM 1728 O O . VAL A 1 225 ? 29.070 1.517 30.888 1.00 81.38 225 VAL A O 1
ATOM 1731 N N . SER A 1 226 ? 30.067 3.222 31.992 1.00 84.94 226 SER A N 1
ATOM 1732 C CA . SER A 1 226 ? 30.633 2.427 33.087 1.00 84.94 226 SER A CA 1
ATOM 1733 C C . SER A 1 226 ? 29.568 2.047 34.122 1.00 84.94 226 SER A C 1
ATOM 1735 O O . SER A 1 226 ? 28.606 2.779 34.343 1.00 84.94 226 SER A O 1
ATOM 1737 N N . LYS A 1 227 ? 29.766 0.933 34.844 1.00 85.00 227 LYS A N 1
ATOM 1738 C CA . LYS A 1 227 ? 28.904 0.564 35.985 1.00 85.00 227 LYS A CA 1
ATOM 1739 C C . LYS A 1 227 ? 28.820 1.678 37.037 1.00 85.00 227 LYS A C 1
ATOM 1741 O O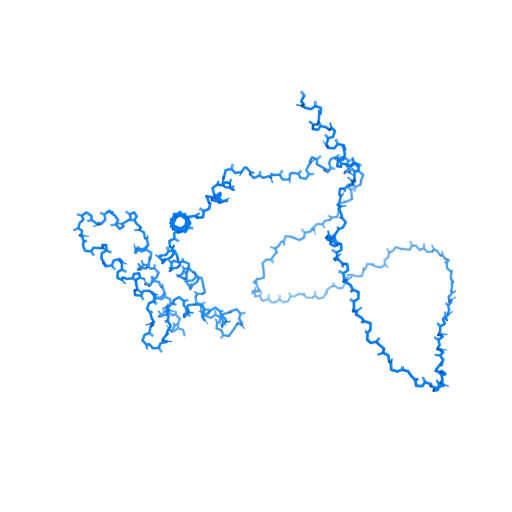 . LYS A 1 227 ? 27.753 1.882 37.600 1.00 85.00 227 LYS A O 1
ATOM 1746 N N . GLN A 1 228 ? 29.917 2.404 37.258 1.00 87.12 228 GLN A N 1
ATOM 1747 C CA . GLN A 1 228 ? 29.948 3.534 38.194 1.00 87.12 228 GLN A CA 1
ATOM 1748 C C . GLN A 1 228 ? 29.080 4.708 37.733 1.00 87.12 228 GLN A C 1
ATOM 1750 O O . GLN A 1 228 ? 28.448 5.352 38.560 1.00 87.12 228 GLN A O 1
ATOM 1755 N N . GLU A 1 229 ? 29.013 4.977 36.429 1.00 83.94 229 GLU A N 1
ATOM 1756 C CA . GLU A 1 229 ? 28.175 6.054 35.883 1.00 83.94 229 GLU A CA 1
ATOM 1757 C C . GLU A 1 229 ? 26.688 5.708 36.007 1.00 83.94 229 GLU A C 1
ATOM 1759 O O . GLU A 1 229 ? 25.882 6.566 36.357 1.00 83.94 229 GLU A O 1
ATOM 1764 N N . ILE A 1 230 ? 26.337 4.433 35.800 1.00 85.19 230 ILE A N 1
ATOM 1765 C CA . ILE A 1 230 ? 24.977 3.924 36.024 1.00 85.19 230 ILE A CA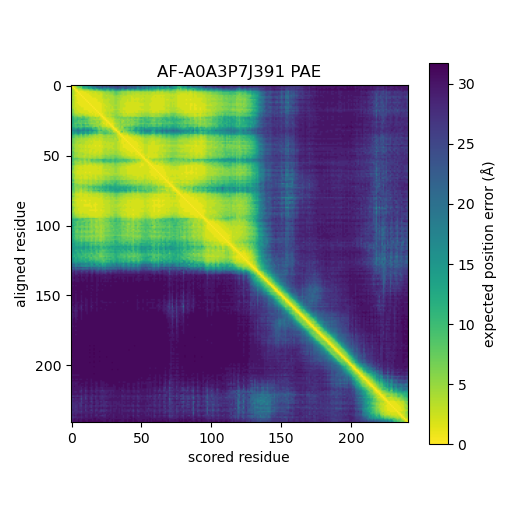 1
ATOM 1766 C C . ILE A 1 230 ? 24.590 4.076 37.501 1.00 85.19 230 ILE A C 1
ATOM 1768 O O . ILE A 1 230 ? 23.487 4.517 37.812 1.00 85.19 230 ILE A O 1
ATOM 1772 N N . GLU A 1 231 ? 25.490 3.724 38.420 1.00 87.56 231 GLU A N 1
ATOM 1773 C CA . GLU A 1 231 ? 25.238 3.835 39.857 1.00 87.56 231 GLU A CA 1
ATOM 1774 C C . GLU A 1 231 ? 25.113 5.295 40.315 1.00 87.56 231 GLU A C 1
ATOM 1776 O O . GLU A 1 231 ? 24.197 5.616 41.070 1.00 87.56 231 GLU A O 1
ATOM 1781 N N . ALA A 1 232 ? 25.962 6.189 39.801 1.00 86.50 232 ALA A N 1
ATOM 1782 C CA . ALA A 1 232 ? 25.883 7.621 40.076 1.00 86.50 232 ALA A CA 1
ATOM 1783 C C . ALA A 1 232 ? 24.559 8.231 39.586 1.00 86.50 232 ALA A C 1
ATOM 1785 O O . ALA A 1 232 ? 23.923 8.980 40.324 1.00 86.50 232 ALA A O 1
ATOM 1786 N N . PHE A 1 233 ? 24.103 7.860 38.384 1.00 83.94 233 PHE A N 1
ATOM 1787 C CA . PHE A 1 233 ? 22.803 8.286 37.859 1.00 83.94 233 PHE A CA 1
ATOM 1788 C C . PHE A 1 233 ? 21.642 7.826 38.756 1.00 83.94 233 PHE A C 1
ATOM 1790 O O . PHE A 1 233 ? 20.791 8.626 39.138 1.00 83.94 233 PHE A O 1
ATOM 1797 N N . LEU A 1 234 ? 21.632 6.551 39.163 1.00 85.56 234 LEU A N 1
ATOM 1798 C CA . LEU A 1 234 ? 20.590 6.010 40.044 1.00 85.56 234 LEU A CA 1
ATOM 1799 C C . LEU A 1 234 ? 20.584 6.665 41.430 1.00 85.56 234 LEU A C 1
ATOM 1801 O O . LEU A 1 234 ? 19.523 6.827 42.030 1.00 85.56 234 LEU A O 1
ATOM 1805 N N . GLN A 1 235 ? 21.755 7.020 41.961 1.00 83.69 235 GLN A N 1
ATOM 1806 C CA . GLN A 1 235 ? 21.857 7.760 43.219 1.00 83.69 235 GLN A CA 1
ATOM 1807 C C . GLN A 1 235 ? 21.336 9.191 43.073 1.00 83.69 235 GLN A C 1
ATOM 1809 O O . GLN A 1 235 ? 20.660 9.675 43.976 1.00 83.69 235 GLN A O 1
ATOM 1814 N N . GLN A 1 236 ? 21.597 9.842 41.939 1.00 77.81 236 GLN A N 1
ATOM 1815 C CA . GLN A 1 236 ? 21.123 11.195 41.669 1.00 77.81 236 GLN A CA 1
ATOM 1816 C C . GLN A 1 236 ? 19.592 11.258 41.581 1.00 77.81 236 GLN A C 1
ATOM 1818 O O . GLN A 1 236 ? 18.996 12.119 42.216 1.00 77.81 236 GLN A O 1
ATOM 1823 N N . GLU A 1 237 ? 18.952 10.300 40.907 1.00 74.81 237 GLU A N 1
ATOM 1824 C CA . GLU A 1 237 ? 17.483 10.186 40.850 1.00 74.81 237 GLU A CA 1
ATOM 1825 C C . GLU A 1 237 ? 16.855 9.871 42.221 1.00 74.81 237 GLU A C 1
ATOM 1827 O O . GLU A 1 237 ? 15.780 10.366 42.552 1.00 74.81 237 GLU A O 1
ATOM 1832 N N . ARG A 1 238 ? 17.537 9.091 43.072 1.00 76.06 238 ARG A N 1
ATOM 1833 C CA . ARG A 1 238 ? 17.054 8.778 44.433 1.00 76.06 238 ARG A CA 1
ATOM 1834 C C . ARG A 1 238 ? 17.040 9.975 45.382 1.00 76.06 238 ARG A C 1
ATOM 1836 O O . ARG A 1 238 ? 16.321 9.920 46.371 1.00 76.06 238 ARG A O 1
ATOM 1843 N N . PHE A 1 239 ? 17.824 11.016 45.108 1.00 60.00 239 PHE A N 1
ATOM 1844 C CA . PHE A 1 239 ? 17.866 12.246 45.907 1.00 60.00 239 PHE A CA 1
ATOM 1845 C C . PHE A 1 239 ? 16.812 13.288 45.486 1.00 60.00 239 PHE A C 1
ATOM 1847 O O . PHE A 1 239 ? 16.752 14.357 46.089 1.00 60.00 239 PHE A O 1
ATOM 1854 N N . VAL A 1 240 ? 15.997 12.999 44.463 1.00 54.19 240 VAL A N 1
ATOM 1855 C CA . VAL A 1 240 ? 14.944 13.896 43.944 1.00 54.19 240 VAL A CA 1
ATOM 1856 C C . VAL A 1 240 ? 13.539 13.507 44.465 1.00 54.19 240 VAL A C 1
ATOM 1858 O O . VAL A 1 240 ? 12.534 14.059 44.022 1.00 54.19 240 VAL A O 1
ATOM 1861 N N . LEU A 1 241 ? 13.455 12.610 45.458 1.00 45.62 241 LEU A N 1
ATOM 1862 C CA . LEU A 1 241 ? 12.252 12.328 46.264 1.00 45.62 241 LEU A CA 1
ATOM 1863 C C . LEU A 1 241 ? 12.483 12.723 47.725 1.00 45.62 241 LEU A C 1
ATOM 1865 O O . LEU A 1 241 ? 11.509 13.201 48.349 1.00 45.62 241 LEU A O 1
#

Radius of gyration: 34.04 Å; Cα contacts (8 Å, |Δi|>4): 82; chains: 1; bounding box: 95×76×74 Å

Organism: Strongylus vulgaris (NCBI:txid40348)

Mean predicted aligned error: 20.53 Å

Sequence (241 aa):
MADNEAMRTVLAALYHMVELIRNQDMTDKLLSEDSGLSARRSAFLAELNEPLDHVHQPLLLVLFEMLPPFYTGASPHYPIKKILLLIWKILLATLGGWRALDASKTAKRAALGLPIMENTIEVASSLSATVINDTESGARVASRRIVPIGRVMARQLAYTGSSEEAKDEEIDIGAIAGEDFGDNDGSSRKVSELRQVSSGDRTPRAGSPMPREPPKRSLPWKSKVSKQEIEAFLQQERFVL

Nearest PDB structures (foldseek):
  7k36-assembly1_I  TM=8.446E-01  e=6.040E-05  Homo sapiens